Protein AF-0000000080782484 (afdb_homodimer)

pLDDT: mean 96.29, std 3.97, range [66.19, 98.94]

Sequence (324 aa):
MGVITTIIAVGPLASSSAAFMCSAVQQKAVGSFLNNSIPPVARQALYYHWFLGFRNAVYLSAPCHITTLVLCFINLFSGMSNAPSMLWLGGILFTFGHMYPLRLGLEHLGLTEKAWKAKSTDEGYAFVKSFVDANVRRLTFVDFPGWLCIVAAVVLGAARSNMGVITTIIAVGPLASSSAAFMCSAVQQKAVGSFLNNSIPPVARQALYYHWFLGFRNAVYLSAPCHITTLVLCFINLFSGMSNAPSMLWLGGILFTFGHMYPLRLGLEHLGLTEKAWKAKSTDEGYAFVKSFVDANVRRLTFVDFPGWLCIVAAVVLGAARSN

Radius of gyration: 20.91 Å; Cα contacts (8 Å, |Δi|>4): 437; chains: 2; bounding box: 41×57×43 Å

Structure (mmCIF, N/CA/C/O backbone):
data_AF-0000000080782484-model_v1
#
loop_
_entity.id
_entity.type
_entity.pdbx_description
1 polymer 'Integral membrane protein'
#
loop_
_atom_site.group_PDB
_atom_site.id
_atom_site.type_symbol
_atom_site.label_atom_id
_atom_site.label_alt_id
_atom_site.label_comp_id
_atom_site.label_asym_id
_atom_site.label_entity_id
_atom_site.label_seq_id
_atom_site.pdbx_PDB_ins_code
_atom_site.Cartn_x
_atom_site.Cartn_y
_atom_site.Cartn_z
_atom_site.occupancy
_atom_site.B_iso_or_equiv
_atom_site.auth_seq_id
_atom_site.auth_comp_id
_atom_site.auth_asym_id
_atom_site.auth_atom_id
_atom_site.pdbx_PDB_model_num
ATOM 1 N N . MET A 1 1 ? 2.258 -30.469 -7.645 1 75.69 1 MET A N 1
ATOM 2 C CA . MET A 1 1 ? 2.852 -29.859 -6.457 1 75.69 1 MET A CA 1
ATOM 3 C C . MET A 1 1 ? 1.816 -29.719 -5.348 1 75.69 1 MET A C 1
ATOM 5 O O . MET A 1 1 ? 0.652 -29.406 -5.613 1 75.69 1 MET A O 1
ATOM 9 N N . GLY A 1 2 ? 2.223 -30.016 -4.164 1 88.94 2 GLY A N 1
ATOM 10 C CA . GLY A 1 2 ? 1.314 -29.859 -3.037 1 88.94 2 GLY A CA 1
ATOM 11 C C . GLY A 1 2 ? 0.991 -28.422 -2.727 1 88.94 2 GLY A C 1
ATOM 12 O O . GLY A 1 2 ? 1.631 -27.5 -3.254 1 88.94 2 GLY A O 1
ATOM 13 N N . VAL A 1 3 ? 0.023 -28.172 -1.971 1 94.25 3 VAL A N 1
ATOM 14 C CA . VAL A 1 3 ? -0.477 -26.859 -1.599 1 94.25 3 VAL A CA 1
ATOM 15 C C . VAL A 1 3 ? 0.629 -26.062 -0.909 1 94.25 3 VAL A C 1
ATOM 17 O O . VAL A 1 3 ? 0.866 -24.906 -1.244 1 94.25 3 VAL A O 1
ATOM 20 N N . ILE A 1 4 ? 1.323 -26.672 -0.048 1 94.88 4 ILE A N 1
ATOM 21 C CA . ILE A 1 4 ? 2.352 -25.984 0.724 1 94.88 4 ILE A CA 1
ATOM 22 C C . ILE A 1 4 ? 3.49 -25.562 -0.199 1 94.88 4 ILE A C 1
ATOM 24 O O . ILE A 1 4 ? 3.971 -24.422 -0.116 1 94.88 4 ILE A O 1
ATOM 28 N N . THR A 1 5 ? 3.902 -26.375 -1.105 1 94.75 5 THR A N 1
ATOM 29 C CA . THR A 1 5 ? 4.969 -26.047 -2.045 1 94.75 5 THR A CA 1
ATOM 30 C C . THR A 1 5 ? 4.535 -24.922 -2.986 1 94.75 5 THR A C 1
ATOM 32 O O . THR A 1 5 ? 5.344 -24.078 -3.357 1 94.75 5 THR A O 1
ATOM 35 N N . THR A 1 6 ? 3.256 -25 -3.303 1 95.56 6 THR A N 1
ATOM 36 C CA . THR A 1 6 ? 2.732 -23.938 -4.16 1 95.56 6 THR A CA 1
ATOM 37 C C . THR A 1 6 ? 2.744 -22.594 -3.432 1 95.56 6 THR A C 1
ATOM 39 O O . THR A 1 6 ? 3.127 -21.578 -4.008 1 95.56 6 THR A O 1
ATOM 42 N N . ILE A 1 7 ? 2.373 -22.609 -2.205 1 97.56 7 ILE A N 1
ATOM 43 C CA . ILE A 1 7 ? 2.383 -21.391 -1.402 1 97.56 7 ILE A CA 1
ATOM 44 C C . ILE A 1 7 ? 3.803 -20.828 -1.328 1 97.56 7 ILE A C 1
ATOM 46 O O . ILE A 1 7 ? 4.016 -19.625 -1.488 1 97.56 7 ILE A O 1
ATOM 50 N N . ILE A 1 8 ? 4.738 -21.672 -1.114 1 97.56 8 ILE A N 1
ATOM 51 C CA . ILE A 1 8 ? 6.137 -21.266 -1.034 1 97.56 8 ILE A CA 1
ATOM 52 C C . ILE A 1 8 ? 6.582 -20.688 -2.373 1 97.56 8 ILE A C 1
ATOM 54 O O . ILE A 1 8 ? 7.293 -19.672 -2.412 1 97.56 8 ILE A O 1
ATOM 58 N N . ALA A 1 9 ? 6.129 -21.281 -3.451 1 96.88 9 ALA A N 1
ATOM 59 C CA . ALA A 1 9 ? 6.574 -20.906 -4.789 1 96.88 9 ALA A CA 1
ATOM 60 C C . ALA A 1 9 ? 5.98 -19.562 -5.203 1 96.88 9 ALA A C 1
ATOM 62 O O . ALA A 1 9 ? 6.664 -18.734 -5.82 1 96.88 9 ALA A O 1
ATOM 63 N N . VAL A 1 10 ? 4.727 -19.281 -4.848 1 97.44 10 VAL A N 1
ATOM 64 C CA . VAL A 1 10 ? 4.082 -18.094 -5.398 1 97.44 10 VAL A CA 1
ATOM 65 C C . VAL A 1 10 ? 3.971 -17.016 -4.32 1 97.44 10 VAL A C 1
ATOM 67 O O . VAL A 1 10 ? 3.689 -15.859 -4.617 1 97.44 10 VAL A O 1
ATOM 70 N N . GLY A 1 11 ? 4.23 -17.344 -3.066 1 98.5 11 GLY A N 1
ATOM 71 C CA . GLY A 1 11 ? 4.078 -16.438 -1.931 1 98.5 11 GLY A CA 1
ATOM 72 C C . GLY A 1 11 ? 4.867 -15.156 -2.078 1 98.5 11 GLY A C 1
ATOM 73 O O . GLY A 1 11 ? 4.371 -14.07 -1.757 1 98.5 11 GLY A O 1
ATOM 74 N N . PRO A 1 12 ? 6.094 -15.25 -2.564 1 98.81 12 PRO A N 1
ATOM 75 C CA . PRO A 1 12 ? 6.891 -14.031 -2.709 1 98.81 12 PRO A CA 1
ATOM 76 C C . PRO A 1 12 ? 6.23 -13 -3.619 1 98.81 12 PRO A C 1
ATOM 78 O O . PRO A 1 12 ? 6.422 -11.797 -3.434 1 98.81 12 PRO A O 1
ATOM 81 N N . LEU A 1 13 ? 5.465 -13.508 -4.539 1 98.81 13 LEU A N 1
ATOM 82 C CA . LEU A 1 13 ? 4.773 -12.578 -5.43 1 98.81 13 LEU A CA 1
ATOM 83 C C . LEU A 1 13 ? 3.777 -11.727 -4.652 1 98.81 13 LEU A C 1
ATOM 85 O O . LEU A 1 13 ? 3.697 -10.508 -4.859 1 98.81 13 LEU A O 1
ATOM 89 N N . ALA A 1 14 ? 3.051 -12.305 -3.727 1 98.88 14 ALA A N 1
ATOM 90 C CA . ALA A 1 14 ? 2.082 -11.578 -2.906 1 98.88 14 ALA A CA 1
ATOM 91 C C . ALA A 1 14 ? 2.781 -10.609 -1.96 1 98.88 14 ALA A C 1
ATOM 93 O O . ALA A 1 14 ? 2.467 -9.414 -1.941 1 98.88 14 ALA A O 1
ATOM 94 N N . SER A 1 15 ? 3.732 -11.109 -1.242 1 98.88 15 SER A N 1
ATOM 95 C CA . SER A 1 15 ? 4.359 -10.305 -0.198 1 98.88 15 SER A CA 1
ATOM 96 C C . SER A 1 15 ? 5.195 -9.18 -0.794 1 98.88 15 SER A C 1
ATOM 98 O O . SER A 1 15 ? 5.203 -8.062 -0.271 1 98.88 15 SER A O 1
ATOM 100 N N . SER A 1 16 ? 5.852 -9.422 -1.896 1 98.94 16 SER A N 1
ATOM 101 C CA . SER A 1 16 ? 6.664 -8.375 -2.504 1 98.94 16 SER A CA 1
ATOM 102 C C . SER A 1 16 ? 5.793 -7.316 -3.174 1 98.94 16 SER A C 1
ATOM 104 O O . SER A 1 16 ? 6.141 -6.133 -3.189 1 98.94 16 SER A O 1
ATOM 106 N N . SER A 1 17 ? 4.645 -7.715 -3.754 1 98.94 17 SER A N 1
ATOM 107 C CA . SER A 1 17 ? 3.715 -6.738 -4.316 1 98.94 17 SER A CA 1
ATOM 108 C C . SER A 1 17 ? 3.135 -5.84 -3.229 1 98.94 17 SER A C 1
ATOM 110 O O . SER A 1 17 ? 3 -4.629 -3.424 1 98.94 17 SER A O 1
ATOM 112 N N . ALA A 1 18 ? 2.814 -6.508 -2.135 1 98.88 18 ALA A N 1
ATOM 113 C CA . ALA A 1 18 ? 2.32 -5.738 -0.995 1 98.88 18 ALA A CA 1
ATOM 114 C C . ALA A 1 18 ? 3.381 -4.762 -0.493 1 98.88 18 ALA A C 1
ATOM 116 O O . ALA A 1 18 ? 3.088 -3.588 -0.252 1 98.88 18 ALA A O 1
ATOM 117 N N . ALA A 1 19 ? 4.574 -5.23 -0.366 1 98.75 19 ALA A N 1
ATOM 118 C CA . ALA A 1 19 ? 5.66 -4.387 0.128 1 98.75 19 ALA A CA 1
ATOM 119 C C . ALA A 1 19 ? 5.906 -3.207 -0.81 1 98.75 19 ALA A C 1
ATOM 121 O O . ALA A 1 19 ? 6.086 -2.074 -0.357 1 98.75 19 ALA A O 1
ATOM 122 N N . PHE A 1 20 ? 5.945 -3.494 -2.064 1 98.69 20 PHE A N 1
ATOM 123 C CA . PHE A 1 20 ? 6.16 -2.457 -3.066 1 98.69 20 PHE A CA 1
ATOM 124 C C . PHE A 1 20 ? 5.07 -1.395 -2.988 1 98.69 20 PHE A C 1
ATOM 126 O O . PHE A 1 20 ? 5.363 -0.197 -2.98 1 98.69 20 PHE A O 1
ATOM 133 N N . MET A 1 21 ? 3.852 -1.846 -2.893 1 98.75 21 MET A N 1
ATOM 134 C CA . MET A 1 21 ? 2.73 -0.914 -2.822 1 98.75 21 MET A CA 1
ATOM 135 C C . MET A 1 21 ? 2.766 -0.115 -1.524 1 98.75 21 MET A C 1
ATOM 137 O O . MET A 1 21 ? 2.438 1.072 -1.511 1 98.75 21 MET A O 1
ATOM 141 N N . CYS A 1 22 ? 3.137 -0.778 -0.458 1 98.62 22 CYS A N 1
ATOM 142 C CA . CYS A 1 22 ? 3.275 -0.065 0.807 1 98.62 22 CYS A CA 1
ATOM 143 C C . CYS A 1 22 ? 4.23 1.115 0.667 1 98.62 22 CYS A C 1
ATOM 145 O O . CYS A 1 22 ? 3.898 2.236 1.057 1 98.62 22 CYS A O 1
ATOM 147 N N . SER A 1 23 ? 5.332 0.866 0.054 1 98.19 23 SER A N 1
ATOM 148 C CA . SER A 1 23 ? 6.332 1.91 -0.151 1 98.19 23 SER A CA 1
ATOM 149 C C . SER A 1 23 ? 5.805 3.006 -1.07 1 98.19 23 SER A C 1
ATOM 151 O O . SER A 1 23 ? 6.062 4.191 -0.844 1 98.19 23 SER A O 1
ATOM 153 N N . ALA A 1 24 ? 5.102 2.604 -2.072 1 98.56 24 ALA A N 1
ATOM 154 C CA . ALA A 1 24 ? 4.566 3.568 -3.029 1 98.56 24 ALA A CA 1
ATOM 155 C C . ALA A 1 24 ? 3.551 4.496 -2.363 1 98.56 24 ALA A C 1
ATOM 157 O O . ALA A 1 24 ? 3.562 5.707 -2.596 1 98.56 24 ALA A O 1
ATOM 158 N N . VAL A 1 25 ? 2.707 3.922 -1.538 1 98.69 25 VAL A N 1
ATOM 159 C CA . VAL A 1 25 ? 1.698 4.746 -0.881 1 98.69 25 VAL A CA 1
ATOM 160 C C . VAL A 1 25 ? 2.355 5.613 0.191 1 98.69 25 VAL A C 1
ATOM 162 O O . VAL A 1 25 ? 1.938 6.75 0.422 1 98.69 25 VAL A O 1
ATOM 165 N N . GLN A 1 26 ? 3.383 5.086 0.837 1 98.31 26 GLN A N 1
ATOM 166 C CA . GLN A 1 26 ? 4.148 5.898 1.777 1 98.31 26 GLN A CA 1
ATOM 167 C C . GLN A 1 26 ? 4.746 7.121 1.089 1 98.31 26 GLN A C 1
ATOM 169 O O . GLN A 1 26 ? 4.746 8.219 1.654 1 98.31 26 GLN A O 1
ATOM 174 N N . GLN A 1 27 ? 5.262 6.906 -0.111 1 98.12 27 GLN A N 1
ATOM 175 C CA . GLN A 1 27 ? 5.797 8.008 -0.906 1 98.12 27 GLN A CA 1
ATOM 176 C C . GLN A 1 27 ? 4.75 9.102 -1.098 1 98.12 27 GLN A C 1
ATOM 178 O O . GLN A 1 27 ? 5.051 10.289 -0.933 1 98.12 27 GLN A O 1
ATOM 183 N N . LYS A 1 28 ? 3.566 8.68 -1.4 1 98.38 28 LYS A N 1
ATOM 184 C CA . LYS A 1 28 ? 2.49 9.641 -1.629 1 98.38 28 LYS A CA 1
ATOM 185 C C . LYS A 1 28 ? 2.07 10.312 -0.326 1 98.38 28 LYS A C 1
ATOM 187 O O . LYS A 1 28 ? 1.886 11.531 -0.283 1 98.38 28 LYS A O 1
ATOM 192 N N . ALA A 1 29 ? 1.938 9.555 0.718 1 98.5 29 ALA A N 1
ATOM 193 C CA . ALA A 1 29 ? 1.447 10.062 1.996 1 98.5 29 ALA A CA 1
ATOM 194 C C . ALA A 1 29 ? 2.41 11.086 2.584 1 98.5 29 ALA A C 1
ATOM 196 O O . ALA A 1 29 ? 2.01 12.203 2.92 1 98.5 29 ALA A O 1
ATOM 197 N N . VAL A 1 30 ? 3.672 10.766 2.686 1 98.5 30 VAL A N 1
ATOM 198 C CA . VAL A 1 30 ? 4.656 11.672 3.27 1 98.5 30 VAL A CA 1
ATOM 199 C C . VAL A 1 30 ? 4.973 12.797 2.285 1 98.5 30 VAL A C 1
ATOM 201 O O . VAL A 1 30 ? 5.102 13.961 2.682 1 98.5 30 VAL A O 1
ATOM 204 N N . GLY A 1 31 ? 5.004 12.453 1.02 1 98.25 31 GLY A N 1
ATOM 205 C CA . GLY A 1 31 ? 5.281 13.453 0.006 1 98.25 31 GLY A CA 1
ATOM 206 C C . GLY A 1 31 ? 4.234 14.555 -0.052 1 98.25 31 GLY A C 1
ATOM 207 O O . GLY A 1 31 ? 4.539 15.695 -0.404 1 98.25 31 GLY A O 1
ATOM 208 N N . SER A 1 32 ? 3.031 14.242 0.3 1 98.25 32 SER A N 1
ATOM 209 C CA . SER A 1 32 ? 1.938 15.211 0.241 1 98.25 32 SER A CA 1
ATOM 210 C C . SER A 1 32 ? 2.139 16.328 1.25 1 98.25 32 SER A C 1
ATOM 212 O O . SER A 1 32 ? 1.574 17.422 1.097 1 98.25 32 SER A O 1
ATOM 214 N N . PHE A 1 33 ? 2.973 16.141 2.26 1 98.19 33 PHE A N 1
ATOM 215 C CA . PHE A 1 33 ? 3.266 17.188 3.234 1 98.19 33 PHE A CA 1
ATOM 216 C C . PHE A 1 33 ? 4.188 18.25 2.633 1 98.19 33 PHE A C 1
ATOM 218 O O . PHE A 1 33 ? 4.367 19.312 3.211 1 98.19 33 PHE A O 1
ATOM 225 N N . LEU A 1 34 ? 4.73 17.938 1.522 1 97.25 34 LEU A N 1
ATOM 226 C CA . LEU A 1 34 ? 5.664 18.859 0.899 1 97.25 34 LEU A CA 1
ATOM 227 C C . LEU A 1 34 ? 4.938 19.781 -0.076 1 97.25 34 LEU A C 1
ATOM 229 O O . LEU A 1 34 ? 5.562 20.641 -0.708 1 97.25 34 LEU A O 1
ATOM 233 N N . ASN A 1 35 ? 3.654 19.562 -0.183 1 94 35 ASN A N 1
ATOM 234 C CA . ASN A 1 35 ? 2.85 20.453 -1.002 1 94 35 ASN A CA 1
ATOM 235 C C . ASN A 1 35 ? 3.049 21.906 -0.595 1 94 35 ASN A C 1
ATOM 237 O O . ASN A 1 35 ? 2.898 22.266 0.578 1 94 35 ASN A O 1
ATOM 241 N N . ASN A 1 36 ? 3.252 22.812 -1.557 1 92.12 36 ASN A N 1
ATOM 242 C CA . ASN A 1 36 ? 3.584 24.203 -1.3 1 92.12 36 ASN A CA 1
ATOM 243 C C . ASN A 1 36 ? 2.371 24.984 -0.808 1 92.12 36 ASN A C 1
ATOM 245 O O . ASN A 1 36 ? 2.514 26.078 -0.25 1 92.12 36 ASN A O 1
ATOM 249 N N . SER A 1 37 ? 1.237 24.453 -1.011 1 92 37 SER A N 1
ATOM 250 C CA . SER A 1 37 ? 0.024 25.125 -0.56 1 92 37 SER A CA 1
ATOM 251 C C . SER A 1 37 ? -0.169 24.969 0.945 1 92 37 SER A C 1
ATOM 253 O O . SER A 1 37 ? -1.026 25.625 1.538 1 92 37 SER A O 1
ATOM 255 N N . ILE A 1 38 ? 0.619 24.156 1.627 1 93.44 38 ILE A N 1
ATOM 256 C CA . ILE A 1 38 ? 0.542 23.984 3.072 1 93.44 38 ILE A CA 1
ATOM 257 C C . ILE A 1 38 ? 1.344 25.078 3.773 1 93.44 38 ILE A C 1
ATOM 259 O O . ILE A 1 38 ? 2.553 25.203 3.561 1 93.44 38 ILE A O 1
ATOM 263 N N . PRO A 1 39 ? 0.722 25.797 4.629 1 91.44 39 PRO A N 1
ATOM 264 C CA . PRO A 1 39 ? 1.494 26.781 5.402 1 91.44 39 PRO A CA 1
ATOM 265 C C . PRO A 1 39 ? 2.578 26.125 6.258 1 91.44 39 PRO A C 1
ATOM 267 O O . PRO A 1 39 ? 2.32 25.125 6.934 1 91.44 39 PRO A O 1
ATOM 270 N N . PRO A 1 40 ? 3.693 26.719 6.25 1 93.38 40 PRO A N 1
ATOM 271 C CA . PRO A 1 40 ? 4.801 26.125 7 1 93.38 40 PRO A CA 1
ATOM 272 C C . PRO A 1 40 ? 4.477 25.938 8.477 1 93.38 40 PRO A C 1
ATOM 274 O O . PRO A 1 40 ? 4.828 24.906 9.062 1 93.38 40 PRO A O 1
ATOM 277 N N . VAL A 1 41 ? 3.783 26.812 9.062 1 91.69 41 VAL A N 1
ATOM 278 C CA . VAL A 1 41 ? 3.457 26.75 10.484 1 91.69 41 VAL A CA 1
ATOM 279 C C . VAL A 1 41 ? 2.498 25.594 10.742 1 91.69 41 VAL A C 1
ATOM 281 O O . VAL A 1 41 ? 2.617 24.891 11.75 1 91.69 41 VAL A O 1
ATOM 284 N N . ALA A 1 42 ? 1.586 25.406 9.836 1 92.75 42 ALA A N 1
ATOM 285 C CA . ALA A 1 42 ? 0.646 24.297 9.969 1 92.75 42 ALA A CA 1
ATOM 286 C C . ALA A 1 42 ? 1.358 22.953 9.828 1 92.75 42 ALA A C 1
ATOM 288 O O . ALA A 1 42 ? 1.084 22.016 10.578 1 92.75 42 ALA A O 1
ATOM 289 N N . ARG A 1 43 ? 2.27 22.875 8.883 1 95.06 43 ARG A N 1
ATOM 290 C CA . ARG A 1 43 ? 3.057 21.656 8.703 1 95.06 43 ARG A CA 1
ATOM 291 C C . ARG A 1 43 ? 3.85 21.328 9.969 1 95.06 43 ARG A C 1
ATOM 293 O O . ARG A 1 43 ? 3.857 20.172 10.414 1 95.06 43 ARG A O 1
ATOM 300 N N . GLN A 1 44 ? 4.43 22.344 10.508 1 94.12 44 GLN A N 1
ATOM 301 C CA . GLN A 1 44 ? 5.238 22.172 11.711 1 94.12 44 GLN A CA 1
ATOM 302 C C . GLN A 1 44 ? 4.379 21.719 12.891 1 94.12 44 GLN A C 1
ATOM 304 O O . GLN A 1 44 ? 4.816 20.906 13.711 1 94.12 44 GLN A O 1
ATOM 309 N N . ALA A 1 45 ? 3.23 22.188 12.969 1 92.56 45 ALA A N 1
ATOM 310 C CA . ALA A 1 45 ? 2.361 21.906 14.109 1 92.56 45 ALA A CA 1
ATOM 311 C C . ALA A 1 45 ? 1.761 20.5 14.016 1 92.56 45 ALA A C 1
ATOM 313 O O . ALA A 1 45 ? 1.451 19.891 15.039 1 92.56 45 ALA A O 1
ATOM 314 N N . LEU A 1 46 ? 1.68 20 12.828 1 95.5 46 LEU A N 1
ATOM 315 C CA . LEU A 1 46 ? 0.822 18.844 12.656 1 95.5 46 LEU A CA 1
ATOM 316 C C . LEU A 1 46 ? 1.65 17.594 12.344 1 95.5 46 LEU A C 1
ATOM 318 O O . LEU A 1 46 ? 1.259 16.484 12.703 1 95.5 46 LEU A O 1
ATOM 322 N N . TYR A 1 47 ? 2.748 17.719 11.648 1 97 47 TYR A N 1
ATOM 323 C CA . TYR A 1 47 ? 3.441 16.578 11.047 1 97 47 TYR A CA 1
ATOM 324 C C . TYR A 1 47 ? 3.82 15.547 12.102 1 97 47 TYR A C 1
ATOM 326 O O . TYR A 1 47 ? 3.553 14.359 11.938 1 97 47 TYR A O 1
ATOM 334 N N . TYR A 1 48 ? 4.445 16 13.188 1 96.88 48 TYR A N 1
ATOM 335 C CA . TYR A 1 48 ? 4.926 15.062 14.195 1 96.88 48 TYR A CA 1
ATOM 336 C C . TYR A 1 48 ? 3.779 14.219 14.742 1 96.88 48 TYR A C 1
ATOM 338 O O . TYR A 1 48 ? 3.9 12.992 14.844 1 96.88 48 TYR A O 1
ATOM 346 N N . HIS A 1 49 ? 2.701 14.789 15.016 1 96.75 49 HIS A N 1
ATOM 347 C CA . HIS A 1 49 ? 1.568 14.086 15.609 1 96.75 49 HIS A CA 1
ATOM 348 C C . HIS A 1 49 ? 0.94 13.117 14.609 1 96.75 49 HIS A C 1
ATOM 350 O O . HIS A 1 49 ? 0.494 12.039 14.992 1 96.75 49 HIS A O 1
ATOM 356 N N . TRP A 1 50 ? 0.87 13.547 13.391 1 97.88 50 TRP A N 1
ATOM 357 C CA . TRP A 1 50 ? 0.422 12.656 12.32 1 97.88 50 TRP A CA 1
ATOM 358 C C . TRP A 1 50 ? 1.366 11.469 12.172 1 97.88 50 TRP A C 1
ATOM 360 O O . TRP A 1 50 ? 0.922 10.32 12.094 1 97.88 50 TRP A O 1
ATOM 370 N N . PHE A 1 51 ? 2.666 11.758 12.195 1 97.62 51 PHE A N 1
ATOM 371 C CA . PHE A 1 51 ? 3.688 10.742 11.945 1 97.62 51 PHE A CA 1
ATOM 372 C C . PHE A 1 51 ? 3.701 9.703 13.062 1 97.62 51 PHE A C 1
ATOM 374 O O . PHE A 1 51 ? 4.004 8.531 12.82 1 97.62 51 PHE A O 1
ATOM 381 N N . LEU A 1 52 ? 3.326 10.055 14.234 1 95.25 52 LEU A N 1
ATOM 382 C CA . LEU A 1 52 ? 3.234 9.102 15.344 1 95.25 52 LEU A CA 1
ATOM 383 C C . LEU A 1 52 ? 2.293 7.953 14.992 1 95.25 52 LEU A C 1
ATOM 385 O O . LEU A 1 52 ? 2.551 6.805 15.359 1 95.25 52 LEU A O 1
ATOM 389 N N . GLY A 1 53 ? 1.296 8.297 14.328 1 95.06 53 GLY A N 1
ATOM 390 C CA . GLY A 1 53 ? 0.367 7.266 13.891 1 95.06 53 GLY A CA 1
ATOM 391 C C . GLY A 1 53 ? 0.836 6.531 12.641 1 95.06 53 GLY A C 1
ATOM 392 O O . GLY A 1 53 ? 0.82 5.301 12.602 1 95.06 53 GLY A O 1
ATOM 393 N N . PHE A 1 54 ? 1.297 7.324 11.734 1 97.81 54 PHE A N 1
ATOM 394 C CA . PHE A 1 54 ? 1.618 6.781 10.414 1 97.81 54 PHE A CA 1
ATOM 395 C C . PHE A 1 54 ? 2.836 5.871 10.492 1 97.81 54 PHE A C 1
ATOM 397 O O . PHE A 1 54 ? 2.939 4.902 9.734 1 97.81 54 PHE A O 1
ATOM 404 N N . ARG A 1 55 ? 3.771 6.156 11.383 1 95.81 55 ARG A N 1
ATOM 405 C CA . ARG A 1 55 ? 5 5.375 11.422 1 95.81 55 ARG A CA 1
ATOM 406 C C . ARG A 1 55 ? 4.715 3.92 11.773 1 95.81 55 ARG A C 1
ATOM 408 O O . ARG A 1 55 ? 5.547 3.041 11.547 1 95.81 55 ARG A O 1
ATOM 415 N N . ASN A 1 56 ? 3.564 3.645 12.289 1 95.19 56 ASN A N 1
ATOM 416 C CA . ASN A 1 56 ? 3.143 2.271 12.547 1 95.19 56 ASN A CA 1
ATOM 417 C C . ASN A 1 56 ? 2.898 1.504 11.25 1 95.19 56 ASN A C 1
ATOM 419 O O . ASN A 1 56 ? 2.721 0.285 11.273 1 95.19 56 ASN A O 1
ATOM 423 N N . ALA A 1 57 ? 2.881 2.166 10.117 1 95.94 57 ALA A N 1
ATOM 424 C CA . ALA A 1 57 ? 2.854 1.497 8.82 1 95.94 57 ALA A CA 1
ATOM 425 C C . ALA A 1 57 ? 4.004 0.503 8.688 1 95.94 57 ALA A C 1
ATOM 427 O O . ALA A 1 57 ? 3.951 -0.412 7.863 1 95.94 57 ALA A O 1
ATOM 428 N N . VAL A 1 58 ? 5.02 0.63 9.562 1 96.19 58 VAL A N 1
ATOM 429 C CA . VAL A 1 58 ? 6.141 -0.301 9.578 1 96.19 58 VAL A CA 1
ATOM 430 C C . VAL A 1 58 ? 5.648 -1.702 9.93 1 96.19 58 VAL A C 1
ATOM 432 O O . VAL A 1 58 ? 6.211 -2.699 9.477 1 96.19 58 VAL A O 1
ATOM 435 N N . TYR A 1 59 ? 4.578 -1.806 10.609 1 97.38 59 TYR A N 1
ATOM 436 C CA . TYR A 1 59 ? 4.031 -3.104 10.992 1 97.38 59 TYR A CA 1
ATOM 437 C C . TYR A 1 59 ? 3.303 -3.752 9.82 1 97.38 59 TYR A C 1
ATOM 439 O O . TYR A 1 59 ? 2.965 -4.938 9.867 1 97.38 59 TYR A O 1
ATOM 447 N N . LEU A 1 60 ? 3.033 -3.031 8.773 1 98 60 LEU A N 1
ATOM 448 C CA . LEU A 1 60 ? 2.533 -3.582 7.52 1 98 60 LEU A CA 1
ATOM 449 C C . LEU A 1 60 ? 3.684 -3.965 6.594 1 98 60 LEU A C 1
ATOM 451 O O . LEU A 1 60 ? 3.684 -5.051 6.016 1 98 60 LEU A O 1
ATOM 455 N N . SER A 1 61 ? 4.625 -3.104 6.516 1 97.31 61 SER A N 1
ATOM 456 C CA . SER A 1 61 ? 5.719 -3.264 5.559 1 97.31 61 SER A CA 1
ATOM 457 C C . SER A 1 61 ? 6.695 -4.348 6.012 1 97.31 61 SER A C 1
ATOM 459 O O . SER A 1 61 ? 7.094 -5.199 5.215 1 97.31 61 SER A O 1
ATOM 461 N N . ALA A 1 62 ? 7.113 -4.344 7.277 1 97.12 62 ALA A N 1
ATOM 462 C CA . ALA A 1 62 ? 8.172 -5.223 7.77 1 97.12 62 ALA A CA 1
ATOM 463 C C . ALA A 1 62 ? 7.785 -6.691 7.609 1 97.12 62 ALA A C 1
ATOM 465 O O . ALA A 1 62 ? 8.555 -7.484 7.062 1 97.12 62 ALA A O 1
ATOM 466 N N . PRO A 1 63 ? 6.598 -7.082 7.977 1 98.44 63 PRO A N 1
ATOM 467 C CA . PRO A 1 63 ? 6.238 -8.484 7.773 1 98.44 63 PRO A CA 1
ATOM 468 C C . PRO A 1 63 ? 6.246 -8.891 6.301 1 98.44 63 PRO A C 1
ATOM 470 O O . PRO A 1 63 ? 6.574 -10.031 5.973 1 98.44 63 PRO A O 1
ATOM 473 N N . CYS A 1 64 ? 5.867 -8.023 5.383 1 98.69 64 CYS A N 1
ATOM 474 C CA . CYS A 1 64 ? 5.906 -8.328 3.957 1 98.69 64 CYS A CA 1
ATOM 475 C C . CYS A 1 64 ? 7.332 -8.594 3.494 1 98.69 64 CYS A C 1
ATOM 477 O O . CYS A 1 64 ? 7.586 -9.562 2.773 1 98.69 64 CYS A O 1
ATOM 479 N N . HIS A 1 65 ? 8.266 -7.754 3.943 1 98.56 65 HIS A N 1
ATOM 480 C CA . HIS A 1 65 ? 9.656 -7.93 3.551 1 98.56 65 HIS A CA 1
ATOM 481 C C . HIS A 1 65 ? 10.242 -9.203 4.148 1 98.56 65 HIS A C 1
ATOM 483 O O . HIS A 1 65 ? 10.953 -9.945 3.469 1 98.56 65 HIS A O 1
ATOM 489 N N . ILE A 1 66 ? 9.945 -9.414 5.414 1 98.56 66 ILE A N 1
ATOM 490 C CA . ILE A 1 66 ? 10.453 -10.609 6.078 1 98.56 66 ILE A CA 1
ATOM 491 C C . ILE A 1 66 ? 9.906 -11.859 5.391 1 98.56 66 ILE A C 1
ATOM 493 O O . ILE A 1 66 ? 10.664 -12.789 5.098 1 98.56 66 ILE A O 1
ATOM 497 N N . THR A 1 67 ? 8.633 -11.867 5.082 1 98.81 67 THR A N 1
ATOM 498 C CA . THR A 1 67 ? 8.016 -12.992 4.387 1 98.81 67 THR A CA 1
ATOM 499 C C . THR A 1 67 ? 8.648 -13.195 3.014 1 98.81 67 THR A C 1
ATOM 501 O O . THR A 1 67 ? 8.969 -14.32 2.631 1 98.81 67 THR A O 1
ATOM 504 N N . THR A 1 68 ? 8.828 -12.109 2.301 1 98.81 68 THR A N 1
ATOM 505 C CA . THR A 1 68 ? 9.453 -12.18 0.985 1 98.81 68 THR A CA 1
ATOM 506 C C . THR A 1 68 ? 10.852 -12.789 1.081 1 98.81 68 THR A C 1
ATOM 508 O O . THR A 1 68 ? 11.188 -13.703 0.325 1 98.81 68 THR A O 1
ATOM 511 N N . LEU A 1 69 ? 11.602 -12.32 2.004 1 98.69 69 LEU A N 1
ATOM 512 C CA . LEU A 1 69 ? 12.977 -12.781 2.172 1 98.69 69 LEU A CA 1
ATOM 513 C C . LEU A 1 69 ? 13.008 -14.273 2.486 1 98.69 69 LEU A C 1
ATOM 515 O O . LEU A 1 69 ? 13.719 -15.039 1.831 1 98.69 69 LEU A O 1
ATOM 519 N N . VAL A 1 70 ? 12.234 -14.695 3.416 1 98.69 70 VAL A N 1
ATOM 520 C CA . VAL A 1 70 ? 12.211 -16.094 3.859 1 98.69 70 VAL A CA 1
ATOM 521 C C . VAL A 1 70 ? 11.789 -16.984 2.703 1 98.69 70 VAL A C 1
ATOM 523 O O . VAL A 1 70 ? 12.445 -18 2.42 1 98.69 70 VAL A O 1
ATOM 526 N N . LEU A 1 71 ? 10.781 -16.641 2 1 98.69 71 LEU A N 1
ATOM 527 C CA . LEU A 1 71 ? 10.273 -17.484 0.928 1 98.69 71 LEU A CA 1
ATOM 528 C C . LEU A 1 71 ? 11.234 -17.5 -0.257 1 98.69 71 LEU A C 1
ATOM 530 O O . LEU A 1 71 ? 11.383 -18.516 -0.928 1 98.69 71 LEU A O 1
ATOM 534 N N . CYS A 1 72 ? 11.844 -16.375 -0.563 1 98.69 72 CYS A N 1
ATOM 535 C CA . CYS A 1 72 ? 12.852 -16.375 -1.618 1 98.69 72 CYS A CA 1
ATOM 536 C C . CYS A 1 72 ? 14.016 -17.281 -1.262 1 98.69 72 CYS A C 1
ATOM 538 O O . CYS A 1 72 ? 14.539 -18 -2.119 1 98.69 72 CYS A O 1
ATOM 540 N N . PHE A 1 73 ? 14.414 -17.266 -0.014 1 98.62 73 PHE A N 1
ATOM 541 C CA . PHE A 1 73 ? 15.492 -18.141 0.432 1 98.62 73 PHE A CA 1
ATOM 542 C C . PHE A 1 73 ? 15.094 -19.609 0.27 1 98.62 73 PHE A C 1
ATOM 544 O O . PHE A 1 73 ? 15.883 -20.422 -0.223 1 98.62 73 PHE A O 1
ATOM 551 N N . ILE A 1 74 ? 13.93 -19.938 0.652 1 98.5 74 ILE A N 1
ATOM 552 C CA . ILE A 1 74 ? 13.461 -21.312 0.536 1 98.5 74 ILE A CA 1
ATOM 553 C C . ILE A 1 74 ? 13.43 -21.734 -0.934 1 98.5 74 ILE A C 1
ATOM 555 O O . ILE A 1 74 ? 13.891 -22.812 -1.292 1 98.5 74 ILE A O 1
ATOM 559 N N . ASN A 1 75 ? 12.977 -20.875 -1.801 1 97.94 75 ASN A N 1
ATOM 560 C CA . ASN A 1 75 ? 12.914 -21.188 -3.225 1 97.94 75 ASN A CA 1
ATOM 561 C C . ASN A 1 75 ? 14.305 -21.359 -3.82 1 97.94 75 ASN A C 1
ATOM 563 O O . ASN A 1 75 ? 14.516 -22.203 -4.691 1 97.94 75 ASN A O 1
ATOM 567 N N . LEU A 1 76 ? 15.172 -20.547 -3.357 1 97.75 76 LEU A N 1
ATOM 568 C CA . LEU A 1 76 ? 16.531 -20.578 -3.879 1 97.75 76 LEU A CA 1
ATOM 569 C C . LEU A 1 76 ? 17.234 -21.875 -3.486 1 97.75 76 LEU A C 1
ATOM 571 O O . LEU A 1 76 ? 17.906 -22.5 -4.309 1 97.75 76 LEU A O 1
ATOM 575 N N . PHE A 1 77 ? 16.984 -22.375 -2.336 1 96.94 77 PHE A N 1
ATOM 576 C CA . PHE A 1 77 ? 17.891 -23.406 -1.819 1 96.94 77 PHE A CA 1
ATOM 577 C C . PHE A 1 77 ? 17.172 -24.75 -1.729 1 96.94 77 PHE A C 1
ATOM 579 O O . PHE A 1 77 ? 17.812 -25.797 -1.572 1 96.94 77 PHE A O 1
ATOM 586 N N . SER A 1 78 ? 15.93 -24.812 -1.839 1 93.06 78 SER A N 1
ATOM 587 C CA . SER A 1 78 ? 15.188 -26.047 -1.627 1 93.06 78 SER A CA 1
ATOM 588 C C . SER A 1 78 ? 15.219 -26.938 -2.873 1 93.06 78 SER A C 1
ATOM 590 O O . SER A 1 78 ? 14.898 -28.125 -2.807 1 93.06 78 SER A O 1
ATOM 592 N N . GLY A 1 79 ? 15.516 -26.391 -4.059 1 88.88 79 GLY A N 1
ATOM 593 C CA . GLY A 1 79 ? 15.461 -27.141 -5.301 1 88.88 79 GLY A CA 1
ATOM 594 C C . GLY A 1 79 ? 14.055 -27.328 -5.824 1 88.88 79 GLY A C 1
ATOM 595 O O . GLY A 1 79 ? 13.844 -28.047 -6.805 1 88.88 79 GLY A O 1
ATOM 596 N N . MET A 1 80 ? 13.141 -26.656 -5.172 1 86.56 80 MET A N 1
ATOM 597 C CA . MET A 1 80 ? 11.734 -26.844 -5.523 1 86.56 80 MET A CA 1
ATOM 598 C C . MET A 1 80 ? 11.359 -25.984 -6.723 1 86.56 80 MET A C 1
ATOM 600 O O . MET A 1 80 ? 10.359 -26.25 -7.395 1 86.56 80 MET A O 1
ATOM 604 N N . SER A 1 81 ? 12.156 -25.016 -6.996 1 91.88 81 SER A N 1
ATOM 605 C CA . SER A 1 81 ? 11.805 -24.078 -8.055 1 91.88 81 SER A CA 1
ATOM 606 C C . SER A 1 81 ? 12.562 -24.375 -9.344 1 91.88 81 SER A C 1
ATOM 608 O O . SER A 1 81 ? 13.75 -24.703 -9.305 1 91.88 81 SER A O 1
ATOM 610 N N . ASN A 1 82 ? 11.859 -24.266 -10.391 1 93.56 82 ASN A N 1
ATOM 611 C CA . ASN A 1 82 ? 12.469 -24.438 -11.703 1 93.56 82 ASN A CA 1
ATOM 612 C C . ASN A 1 82 ? 12.93 -23.094 -12.281 1 93.56 82 ASN A C 1
ATOM 614 O O . ASN A 1 82 ? 13.328 -23.031 -13.445 1 93.56 82 ASN A O 1
ATOM 618 N N . ALA A 1 83 ? 12.828 -22.062 -11.523 1 96.38 83 ALA A N 1
ATOM 619 C CA . ALA A 1 83 ? 13.289 -20.75 -11.961 1 96.38 83 ALA A CA 1
ATOM 620 C C . ALA A 1 83 ? 14.812 -20.656 -11.875 1 96.38 83 ALA A C 1
ATOM 622 O O . ALA A 1 83 ? 15.438 -21.344 -11.07 1 96.38 83 ALA A O 1
ATOM 623 N N . PRO A 1 84 ? 15.445 -19.828 -12.773 1 96.88 84 PRO A N 1
ATOM 624 C CA . PRO A 1 84 ? 16.875 -19.547 -12.578 1 96.88 84 PRO A CA 1
ATOM 625 C C . PRO A 1 84 ? 17.188 -19.031 -11.172 1 96.88 84 PRO A C 1
ATOM 627 O O . PRO A 1 84 ? 16.516 -18.125 -10.688 1 96.88 84 PRO A O 1
ATOM 630 N N . SER A 1 85 ? 18.188 -19.547 -10.586 1 97.75 85 SER A N 1
ATOM 631 C CA . SER A 1 85 ? 18.562 -19.203 -9.219 1 97.75 85 SER A CA 1
ATOM 632 C C . SER A 1 85 ? 18.891 -17.719 -9.094 1 97.75 85 SER A C 1
ATOM 634 O O . SER A 1 85 ? 18.641 -17.109 -8.047 1 97.75 85 SER A O 1
ATOM 636 N N . MET A 1 86 ? 19.359 -17.141 -10.141 1 98.31 86 MET A N 1
ATOM 637 C CA . MET A 1 86 ? 19.766 -15.734 -10.109 1 98.31 86 MET A CA 1
ATOM 638 C C . MET A 1 86 ? 18.578 -14.828 -9.844 1 98.31 86 MET A C 1
ATOM 640 O O . MET A 1 86 ? 18.734 -13.742 -9.273 1 98.31 86 MET A O 1
ATOM 644 N N . LEU A 1 87 ? 17.453 -15.203 -10.195 1 98.75 87 LEU A N 1
ATOM 645 C CA . LEU A 1 87 ? 16.266 -14.391 -9.961 1 98.75 87 LEU A CA 1
ATOM 646 C C . LEU A 1 87 ? 15.883 -14.391 -8.484 1 98.75 87 LEU A C 1
ATOM 648 O O . LEU A 1 87 ? 15.555 -13.344 -7.926 1 98.75 87 LEU A O 1
ATOM 652 N N . TRP A 1 88 ? 15.953 -15.562 -7.859 1 98.62 88 TRP A N 1
ATOM 653 C CA . TRP A 1 88 ? 15.711 -15.625 -6.422 1 98.62 88 TRP A CA 1
ATOM 654 C C . TRP A 1 88 ? 16.781 -14.875 -5.652 1 98.62 88 TRP A C 1
ATOM 656 O O . TRP A 1 88 ? 16.5 -14.195 -4.668 1 98.62 88 TRP A O 1
ATOM 666 N N . LEU A 1 89 ? 18 -14.961 -6.117 1 98.69 89 LEU A N 1
ATOM 667 C CA . LEU A 1 89 ? 19.094 -14.211 -5.496 1 98.69 89 LEU A CA 1
ATOM 668 C C . LEU A 1 89 ? 18.844 -12.711 -5.625 1 98.69 89 LEU A C 1
ATOM 670 O O . LEU A 1 89 ? 19.062 -11.961 -4.668 1 98.69 89 LEU A O 1
ATOM 674 N N . GLY A 1 90 ? 18.469 -12.297 -6.801 1 98.75 90 GLY A N 1
ATOM 675 C CA . GLY A 1 90 ? 18.094 -10.898 -6.973 1 98.75 90 GLY A CA 1
ATOM 676 C C . GLY A 1 90 ? 16.984 -10.461 -6.023 1 98.75 90 GLY A C 1
ATOM 677 O O . GLY A 1 90 ? 17.094 -9.398 -5.402 1 98.75 90 GLY A O 1
ATOM 678 N N . GLY A 1 91 ? 15.922 -11.305 -5.879 1 98.75 91 GLY A N 1
ATOM 679 C CA . GLY A 1 91 ? 14.859 -11.008 -4.926 1 98.75 91 GLY A CA 1
ATOM 680 C C . GLY A 1 91 ? 15.367 -10.828 -3.506 1 98.75 91 GLY A C 1
ATOM 681 O O . GLY A 1 91 ? 14.977 -9.883 -2.818 1 98.75 91 GLY A O 1
ATOM 682 N N . ILE A 1 92 ? 16.25 -11.656 -3.102 1 98.75 92 ILE A N 1
ATOM 683 C CA . ILE A 1 92 ? 16.812 -11.609 -1.757 1 98.75 92 ILE A CA 1
ATOM 684 C C . ILE A 1 92 ? 17.641 -10.336 -1.582 1 98.75 92 ILE A C 1
ATOM 686 O O . ILE A 1 92 ? 17.422 -9.578 -0.627 1 98.75 92 ILE A O 1
ATOM 690 N N . LEU A 1 93 ? 18.531 -10.039 -2.506 1 98.69 93 LEU A N 1
ATOM 691 C CA . LEU A 1 93 ? 19.453 -8.914 -2.389 1 98.69 93 LEU A CA 1
ATOM 692 C C . LEU A 1 93 ? 18.688 -7.59 -2.383 1 98.69 93 LEU A C 1
ATOM 694 O O . LEU A 1 93 ? 18.953 -6.723 -1.551 1 98.69 93 LEU A O 1
ATOM 698 N N . PHE A 1 94 ? 17.75 -7.516 -3.26 1 98.69 94 PHE A N 1
ATOM 699 C CA . PHE A 1 94 ? 17 -6.273 -3.334 1 98.69 94 PHE A CA 1
ATOM 700 C C . PHE A 1 94 ? 16.094 -6.113 -2.115 1 98.69 94 PHE A C 1
ATOM 702 O O . PHE A 1 94 ? 15.906 -5.004 -1.611 1 98.69 94 PHE A O 1
ATOM 709 N N . THR A 1 95 ? 15.477 -7.203 -1.617 1 98.25 95 THR A N 1
ATOM 710 C CA . THR A 1 95 ? 14.648 -7.105 -0.42 1 98.25 95 THR A CA 1
ATOM 711 C C . THR A 1 95 ? 15.484 -6.684 0.783 1 98.25 95 THR A C 1
ATOM 713 O O . THR A 1 95 ? 15.062 -5.844 1.58 1 98.25 95 THR A O 1
ATOM 716 N N . PHE A 1 96 ? 16.656 -7.141 0.857 1 96.31 96 PHE A N 1
ATOM 717 C CA . PHE A 1 96 ? 17.578 -6.715 1.902 1 96.31 96 PHE A CA 1
ATOM 718 C C . PHE A 1 96 ? 17.969 -5.25 1.72 1 96.31 96 PHE A C 1
ATOM 720 O O . PHE A 1 96 ? 18.156 -4.527 2.699 1 96.31 96 PHE A O 1
ATOM 727 N N . GLY A 1 97 ? 18.109 -4.84 0.512 1 96.62 97 GLY A N 1
ATOM 728 C CA . GLY A 1 97 ? 18.484 -3.475 0.172 1 96.62 97 GLY A CA 1
ATOM 729 C C . GLY A 1 97 ? 17.453 -2.451 0.59 1 96.62 97 GLY A C 1
ATOM 730 O O . GLY A 1 97 ? 17.75 -1.263 0.704 1 96.62 97 GLY A O 1
ATOM 731 N N . HIS A 1 98 ? 16.219 -2.893 0.864 1 94.62 98 HIS A N 1
ATOM 732 C CA . HIS A 1 98 ? 15.148 -1.989 1.255 1 94.62 98 HIS A CA 1
ATOM 733 C C . HIS A 1 98 ? 15.461 -1.295 2.576 1 94.62 98 HIS A C 1
ATOM 735 O O . HIS A 1 98 ? 14.93 -0.219 2.859 1 94.62 98 HIS A O 1
ATOM 741 N N . MET A 1 99 ? 16.328 -1.779 3.334 1 92.56 99 MET A N 1
ATOM 742 C CA . MET A 1 99 ? 16.688 -1.202 4.625 1 92.56 99 MET A CA 1
ATOM 743 C C . MET A 1 99 ? 17.609 0.006 4.453 1 92.56 99 MET A C 1
ATOM 745 O O . MET A 1 99 ? 17.781 0.799 5.379 1 92.56 99 MET A O 1
ATOM 749 N N . TYR A 1 100 ? 18.172 0.087 3.273 1 90.06 100 TYR A N 1
ATOM 750 C CA . TYR A 1 100 ? 19.109 1.188 3.031 1 90.06 100 TYR A CA 1
ATOM 751 C C . TYR A 1 100 ? 18.359 2.453 2.631 1 90.06 100 TYR A C 1
ATOM 753 O O . TYR A 1 100 ? 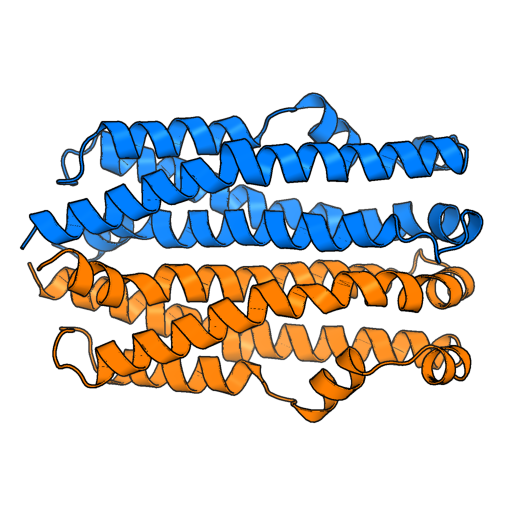17.406 2.4 1.835 1 90.06 100 TYR A O 1
ATOM 761 N N . PRO A 1 101 ? 18.672 3.701 3.129 1 90.62 101 PRO A N 1
ATOM 762 C CA . PRO A 1 101 ? 19.703 3.896 4.145 1 90.62 101 PRO A CA 1
ATOM 763 C C . PRO A 1 101 ? 19.203 3.654 5.562 1 90.62 101 PRO A C 1
ATOM 765 O O . PRO A 1 101 ? 18.344 4.402 6.051 1 90.62 101 PRO A O 1
ATOM 768 N N . LEU A 1 102 ? 19.812 2.828 6.223 1 90.5 102 LEU A N 1
ATOM 769 C CA . LEU A 1 102 ? 19.328 2.338 7.508 1 90.5 102 LEU A CA 1
ATOM 770 C C . LEU A 1 102 ? 19.297 3.461 8.539 1 90.5 102 LEU A C 1
ATOM 772 O O . LEU A 1 102 ? 18.312 3.619 9.258 1 90.5 102 LEU A O 1
ATOM 776 N N . ARG A 1 103 ? 20.25 4.293 8.555 1 91.69 103 ARG A N 1
ATOM 777 C CA . ARG A 1 103 ? 20.344 5.359 9.539 1 91.69 103 ARG A CA 1
ATOM 778 C C . ARG A 1 103 ? 19.203 6.363 9.375 1 91.69 103 ARG A C 1
ATOM 780 O O . ARG A 1 103 ? 18.594 6.789 10.359 1 91.69 103 ARG A O 1
ATOM 787 N N . LEU A 1 104 ? 18.953 6.656 8.188 1 93.75 104 LEU A N 1
ATOM 788 C CA . LEU A 1 104 ? 17.875 7.605 7.918 1 93.75 104 LEU A CA 1
ATOM 789 C C . LEU A 1 104 ? 16.516 7.027 8.336 1 93.75 104 LEU A C 1
ATOM 791 O O . LEU A 1 104 ? 15.703 7.727 8.945 1 93.75 104 LEU A O 1
ATOM 795 N N . GLY A 1 105 ? 16.312 5.793 7.938 1 93.81 105 GLY A N 1
ATOM 796 C CA . GLY A 1 105 ? 15.078 5.137 8.367 1 93.81 105 GLY A CA 1
ATOM 797 C C . GLY A 1 105 ? 14.898 5.125 9.867 1 93.81 105 GLY A C 1
ATOM 798 O O . GLY A 1 105 ? 13.82 5.441 10.375 1 93.81 105 GLY A O 1
ATOM 799 N N . LEU A 1 106 ? 15.961 4.867 10.578 1 94.44 106 LEU A N 1
ATOM 800 C CA . LEU A 1 106 ? 15.922 4.816 12.031 1 94.44 106 LEU A CA 1
ATOM 801 C C . LEU A 1 106 ? 15.703 6.207 12.617 1 94.44 106 LEU A C 1
ATOM 803 O O . LEU A 1 106 ? 15.023 6.355 13.641 1 94.44 106 LEU A O 1
ATOM 807 N N . GLU A 1 107 ? 16.297 7.172 12.008 1 95.31 107 GLU A N 1
ATOM 808 C CA . GLU A 1 107 ? 16.094 8.555 12.438 1 95.31 107 GLU A CA 1
ATOM 809 C C . GLU A 1 107 ? 14.625 8.945 12.344 1 95.31 107 GLU A C 1
ATOM 811 O O . GLU A 1 107 ? 14.078 9.57 13.25 1 95.31 107 GLU A O 1
ATOM 816 N N . HIS A 1 108 ? 14.023 8.617 11.273 1 96.06 108 HIS A N 1
ATOM 817 C CA . HIS A 1 108 ? 12.617 8.93 11.094 1 96.06 108 HIS A CA 1
ATOM 818 C C . HIS A 1 108 ? 11.75 8.148 12.078 1 96.06 108 HIS A C 1
ATOM 820 O O . HIS A 1 108 ? 10.883 8.719 12.742 1 96.06 108 HIS A O 1
ATOM 826 N N . LEU A 1 109 ? 11.977 6.906 12.211 1 95.31 109 LEU A N 1
ATOM 827 C CA . LEU A 1 109 ? 11.172 6.062 13.086 1 95.31 109 LEU A CA 1
ATOM 828 C C . LEU A 1 109 ? 11.359 6.457 14.547 1 95.31 109 LEU A C 1
ATOM 830 O O . LEU A 1 109 ? 10.453 6.293 15.359 1 95.31 109 LEU A O 1
ATOM 834 N N . GLY A 1 110 ? 12.492 6.98 14.883 1 95.88 110 GLY A N 1
ATOM 835 C CA . GLY A 1 110 ? 12.82 7.34 16.25 1 95.88 110 GLY A CA 1
ATOM 836 C C . GLY A 1 110 ? 12.562 8.797 16.562 1 95.88 110 GLY A C 1
ATOM 837 O O . GLY A 1 110 ? 12.977 9.297 17.625 1 95.88 110 GLY A O 1
ATOM 838 N N . LEU A 1 111 ? 11.906 9.477 15.711 1 96.88 111 LEU A N 1
ATOM 839 C CA . LEU A 1 111 ? 11.633 10.898 15.914 1 96.88 111 LEU A CA 1
ATOM 840 C C . LEU A 1 111 ? 10.867 11.125 17.219 1 96.88 111 LEU A C 1
ATOM 842 O O . LEU A 1 111 ? 9.812 10.516 17.438 1 96.88 111 LEU A O 1
ATOM 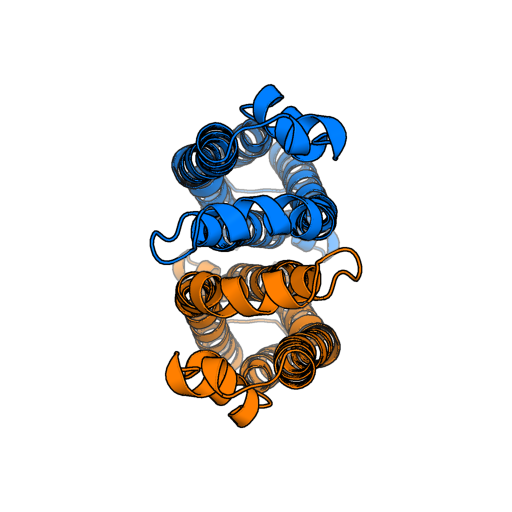846 N N . THR A 1 112 ? 11.375 12.008 18.031 1 97.19 112 THR A N 1
ATOM 847 C CA . THR A 1 112 ? 10.711 12.383 19.281 1 97.19 112 THR A CA 1
ATOM 848 C C . THR A 1 112 ? 10.07 13.766 19.156 1 97.19 112 THR A C 1
ATOM 850 O O . THR A 1 112 ? 10.438 14.547 18.266 1 97.19 112 THR A O 1
ATOM 853 N N . GLU A 1 113 ? 9.156 14.031 20.062 1 96 113 GLU A N 1
ATOM 854 C CA . GLU A 1 113 ? 8.516 15.344 20.078 1 96 113 GLU A CA 1
ATOM 855 C C . GLU A 1 113 ? 9.531 16.453 20.344 1 96 113 GLU A C 1
ATOM 857 O O . GLU A 1 113 ? 9.508 17.5 19.688 1 96 113 GLU A O 1
ATOM 862 N N . LYS A 1 114 ? 10.414 16.266 21.281 1 97.62 114 LYS A N 1
ATOM 863 C CA . LYS A 1 114 ? 11.445 17.234 21.625 1 97.62 114 LYS A CA 1
ATOM 864 C C . LYS A 1 114 ? 12.328 17.562 20.422 1 97.62 114 LYS A C 1
ATOM 866 O O . LYS A 1 114 ? 12.586 18.734 20.141 1 97.62 114 LYS A O 1
ATOM 871 N N . ALA A 1 115 ? 12.742 16.547 19.734 1 97.69 115 ALA A N 1
ATOM 872 C CA . ALA A 1 115 ? 13.594 16.75 18.562 1 97.69 115 ALA A CA 1
ATOM 873 C C . ALA A 1 115 ? 12.852 17.516 17.469 1 97.69 115 ALA A C 1
ATOM 875 O O . ALA A 1 115 ? 13.438 18.359 16.797 1 97.69 115 ALA A O 1
ATOM 876 N N . TRP A 1 116 ? 11.586 17.219 17.344 1 97.38 116 TRP A N 1
ATOM 877 C CA . TRP A 1 116 ? 10.789 17.891 16.312 1 97.38 116 TRP A CA 1
ATOM 878 C C . TRP A 1 116 ? 10.586 19.359 16.656 1 97.38 116 TRP A C 1
ATOM 880 O O . TRP A 1 116 ? 10.758 20.234 15.805 1 97.38 116 TRP A O 1
ATOM 890 N N . LYS A 1 117 ? 10.219 19.656 17.844 1 96.12 117 LYS A N 1
ATOM 891 C CA . LYS A 1 117 ? 9.953 21.031 18.281 1 96.12 117 LYS A CA 1
ATOM 892 C C . LYS A 1 117 ? 11.203 21.891 18.188 1 96.12 117 LYS A C 1
ATOM 894 O O . LYS A 1 117 ? 11.109 23.109 18.062 1 96.12 117 LYS A O 1
ATOM 899 N N . ALA A 1 118 ? 12.32 21.234 18.25 1 97.75 118 ALA A N 1
ATOM 900 C CA . ALA A 1 118 ? 13.586 21.969 18.172 1 97.75 118 ALA A CA 1
ATOM 901 C C . ALA A 1 118 ? 13.898 22.375 16.734 1 97.75 118 ALA A C 1
ATOM 903 O O . ALA A 1 118 ? 14.781 23.203 16.484 1 97.75 118 ALA A O 1
ATOM 904 N N . LYS A 1 119 ? 13.227 21.812 15.758 1 97.44 119 LYS A N 1
ATOM 905 C CA . LYS A 1 119 ? 13.461 22.125 14.352 1 97.44 119 LYS A CA 1
ATOM 906 C C . LYS A 1 119 ? 12.703 23.391 13.93 1 97.44 119 LYS A C 1
ATOM 908 O O . LYS A 1 119 ? 11.547 23.578 14.305 1 97.44 119 LYS A O 1
ATOM 913 N N . SER A 1 120 ? 13.414 24.234 13.188 1 97.12 120 SER A N 1
ATOM 914 C CA . SER A 1 120 ? 12.711 25.312 12.492 1 97.12 120 SER A CA 1
ATOM 915 C C . SER A 1 120 ? 11.781 24.766 11.422 1 97.12 120 SER A C 1
ATOM 917 O O . SER A 1 120 ? 11.82 23.578 11.094 1 97.12 120 SER A O 1
ATOM 919 N N . THR A 1 121 ? 10.938 25.609 10.867 1 96.06 121 THR A N 1
ATOM 920 C CA . THR A 1 121 ? 10.031 25.203 9.797 1 96.06 121 THR A CA 1
ATOM 921 C C . THR A 1 121 ? 10.82 24.688 8.594 1 96.06 121 THR A C 1
ATOM 923 O O . THR A 1 121 ? 10.422 23.719 7.953 1 96.06 121 THR A O 1
ATOM 926 N N . ASP A 1 122 ? 11.938 25.359 8.297 1 96.44 122 ASP A N 1
ATOM 927 C CA . ASP A 1 122 ? 12.773 24.938 7.176 1 96.44 122 ASP A CA 1
ATOM 928 C C . ASP A 1 122 ? 13.414 23.578 7.445 1 96.44 122 ASP A C 1
ATOM 930 O O . ASP A 1 122 ? 13.477 22.719 6.555 1 96.44 122 ASP A O 1
ATOM 934 N N . GLU A 1 123 ? 13.906 23.375 8.664 1 97.75 123 GLU A N 1
ATOM 935 C CA . GLU A 1 123 ? 14.516 22.109 9.039 1 97.75 123 GLU A CA 1
ATOM 936 C C . GLU A 1 123 ? 13.492 20.984 9.031 1 97.75 123 GLU A C 1
ATOM 938 O O . GLU A 1 123 ? 13.812 19.844 8.656 1 97.75 123 GLU A O 1
ATOM 943 N N . GLY A 1 124 ? 12.305 21.281 9.484 1 97.44 124 GLY A N 1
ATOM 944 C CA . GLY A 1 124 ? 11.234 20.312 9.414 1 97.44 124 GLY A CA 1
ATOM 945 C C . GLY A 1 124 ? 10.898 19.891 7.996 1 97.44 124 GLY A C 1
ATOM 946 O O . GLY A 1 124 ? 10.758 18.703 7.711 1 97.44 124 GLY A O 1
ATOM 947 N N . TYR A 1 125 ? 10.781 20.906 7.164 1 97.5 125 TYR A N 1
ATOM 948 C CA . TYR A 1 125 ? 10.531 20.625 5.754 1 97.5 125 TYR A CA 1
ATOM 949 C C . TYR A 1 125 ? 11.625 19.734 5.176 1 97.5 125 TYR A C 1
ATOM 951 O O . TYR A 1 125 ? 11.336 18.75 4.492 1 97.5 125 TYR A O 1
ATOM 959 N N . ALA A 1 126 ? 12.875 20.031 5.477 1 98 126 ALA A N 1
ATOM 960 C CA . ALA A 1 126 ? 14.008 19.25 4.988 1 98 126 ALA A CA 1
ATOM 961 C C . ALA A 1 126 ? 13.969 17.828 5.531 1 98 126 ALA A C 1
ATOM 963 O O . ALA A 1 126 ? 14.336 16.875 4.832 1 98 126 ALA A O 1
ATOM 964 N N . PHE A 1 127 ? 13.641 17.703 6.762 1 97.94 127 PHE A N 1
ATOM 965 C CA . PHE A 1 127 ? 13.523 16.406 7.391 1 97.94 127 PHE A CA 1
ATOM 966 C C . PHE A 1 127 ? 12.5 15.539 6.668 1 97.94 127 PHE A C 1
ATOM 968 O O . PHE A 1 127 ? 12.781 14.383 6.324 1 97.94 127 PHE A O 1
ATOM 975 N N . VAL A 1 128 ? 11.328 16.094 6.395 1 98.06 128 VAL A N 1
ATOM 976 C CA . VAL A 1 128 ? 10.281 15.367 5.684 1 98.06 128 VAL A CA 1
ATOM 977 C C . VAL A 1 128 ? 10.75 15.023 4.27 1 98.06 128 VAL A C 1
ATOM 979 O O . VAL A 1 128 ? 10.586 13.891 3.814 1 98.06 128 VAL A O 1
ATOM 982 N N . LYS A 1 129 ? 11.359 15.953 3.625 1 98.44 129 LYS A N 1
ATOM 983 C CA . LYS A 1 129 ? 11.844 15.773 2.258 1 98.44 129 LYS A CA 1
ATOM 984 C C . LYS A 1 129 ? 12.898 14.68 2.188 1 98.44 129 LYS A C 1
ATOM 986 O O . LYS A 1 129 ? 12.984 13.953 1.195 1 98.44 129 LYS A O 1
ATOM 991 N N . SER A 1 130 ? 13.703 14.594 3.209 1 98.12 130 SER A N 1
ATOM 992 C CA . SER A 1 130 ? 14.734 13.562 3.205 1 98.12 130 SER A CA 1
ATOM 993 C C . SER A 1 130 ? 14.133 12.164 3.141 1 98.12 130 SER A C 1
ATOM 995 O O . SER A 1 130 ? 14.672 11.281 2.477 1 98.12 130 SER A O 1
ATOM 997 N N . PHE A 1 131 ? 13.07 11.953 3.852 1 97.31 131 PHE A N 1
ATOM 998 C CA . PHE A 1 131 ? 12.367 10.68 3.752 1 97.31 131 PHE A CA 1
ATOM 999 C C . PHE A 1 131 ? 11.867 10.445 2.33 1 97.31 131 PHE A C 1
ATOM 1001 O O . PHE A 1 131 ? 12.055 9.367 1.768 1 97.31 131 PHE A O 1
ATOM 1008 N N . VAL A 1 132 ? 11.211 11.406 1.77 1 98.19 132 VAL A N 1
ATOM 1009 C CA . VAL A 1 132 ? 10.594 11.305 0.452 1 98.19 132 VAL A CA 1
ATOM 1010 C C . VAL A 1 132 ? 11.664 11.008 -0.598 1 98.19 132 VAL A C 1
ATOM 1012 O O . VAL A 1 132 ? 11.477 10.133 -1.45 1 98.19 132 VAL A O 1
ATOM 1015 N N . ASP A 1 133 ? 12.781 11.703 -0.472 1 98.19 133 ASP A N 1
ATOM 1016 C CA . ASP A 1 133 ? 13.875 11.5 -1.417 1 98.19 133 ASP A CA 1
ATOM 1017 C C . ASP A 1 133 ? 14.453 10.094 -1.297 1 98.19 133 ASP A C 1
ATOM 1019 O O . ASP A 1 133 ? 14.703 9.438 -2.305 1 98.19 133 ASP A O 1
ATOM 1023 N N . ALA A 1 134 ? 14.656 9.672 -0.117 1 97.5 134 ALA A N 1
ATOM 1024 C CA . ALA A 1 134 ? 15.203 8.336 0.092 1 97.5 134 ALA A CA 1
ATOM 1025 C C . ALA A 1 134 ? 14.219 7.262 -0.358 1 97.5 134 ALA A C 1
ATOM 1027 O O . ALA A 1 134 ? 14.609 6.262 -0.964 1 97.5 134 ALA A O 1
ATOM 1028 N N . ASN A 1 135 ? 13 7.457 -0.108 1 97.75 135 ASN A N 1
ATOM 1029 C CA . ASN A 1 135 ? 11.977 6.461 -0.413 1 97.75 135 ASN A CA 1
ATOM 1030 C C . ASN A 1 135 ? 11.797 6.285 -1.918 1 97.75 135 ASN A C 1
ATOM 1032 O O . ASN A 1 135 ? 11.664 5.16 -2.404 1 97.75 135 ASN A O 1
ATOM 1036 N N . VAL A 1 136 ? 11.797 7.383 -2.654 1 97.75 136 VAL A N 1
ATOM 1037 C CA . VAL A 1 136 ? 11.617 7.242 -4.098 1 97.75 136 VAL A CA 1
ATOM 1038 C C . VAL A 1 136 ? 12.844 6.562 -4.707 1 97.75 136 VAL A C 1
ATOM 1040 O O . VAL A 1 136 ? 12.719 5.793 -5.664 1 97.75 136 VAL A O 1
ATOM 1043 N N . ARG A 1 137 ? 14.008 6.848 -4.172 1 97.06 137 ARG A N 1
ATOM 1044 C CA . ARG A 1 137 ? 15.211 6.148 -4.625 1 97.06 137 ARG A CA 1
ATOM 1045 C C . ARG A 1 137 ? 15.109 4.652 -4.336 1 97.06 137 ARG A C 1
ATOM 1047 O O . ARG A 1 137 ? 15.422 3.83 -5.203 1 97.06 137 ARG A O 1
ATOM 1054 N N . ARG A 1 138 ? 14.641 4.262 -3.156 1 97.38 138 ARG A N 1
ATOM 1055 C CA . ARG A 1 138 ? 14.461 2.861 -2.787 1 97.38 138 ARG A CA 1
ATOM 1056 C C . ARG A 1 138 ? 13.406 2.195 -3.662 1 97.38 138 ARG A C 1
ATOM 1058 O O . ARG A 1 138 ? 13.602 1.071 -4.129 1 97.38 138 ARG A O 1
ATOM 1065 N N . LEU A 1 139 ? 12.344 2.916 -3.861 1 97.44 139 LEU A N 1
ATOM 1066 C CA . LEU A 1 139 ? 11.258 2.408 -4.691 1 97.44 139 LEU A CA 1
ATOM 1067 C C . LEU A 1 139 ? 11.75 2.096 -6.102 1 97.44 139 LEU A C 1
ATOM 1069 O O . LEU A 1 139 ? 11.438 1.039 -6.652 1 97.44 139 LEU A O 1
ATOM 1073 N N . THR A 1 140 ? 12.562 2.979 -6.641 1 97.75 140 THR A N 1
ATOM 1074 C CA . THR A 1 140 ? 12.945 2.904 -8.047 1 97.75 140 THR A CA 1
ATOM 1075 C C . THR A 1 140 ? 14.125 1.957 -8.242 1 97.75 140 THR A C 1
ATOM 1077 O O . THR A 1 140 ? 14.148 1.172 -9.188 1 97.75 140 THR A O 1
ATOM 1080 N N . PHE A 1 141 ? 15.031 1.972 -7.281 1 97.56 141 PHE A N 1
ATOM 1081 C CA . PHE A 1 141 ? 16.297 1.296 -7.551 1 97.56 141 PHE A CA 1
ATOM 1082 C C . PHE A 1 141 ? 16.406 0.005 -6.746 1 97.56 141 PHE A C 1
ATOM 1084 O O . PHE A 1 141 ? 17.266 -0.833 -7.02 1 97.56 141 PHE A O 1
ATOM 1091 N N . VAL A 1 142 ? 15.523 -0.197 -5.801 1 98.12 142 VAL A N 1
ATOM 1092 C CA . VAL A 1 142 ? 15.625 -1.381 -4.953 1 98.12 142 VAL A CA 1
ATOM 1093 C C . VAL A 1 142 ? 14.328 -2.189 -5.043 1 98.12 142 VAL A C 1
ATOM 1095 O O . VAL A 1 142 ? 14.328 -3.316 -5.543 1 98.12 142 VAL A O 1
ATOM 1098 N N . ASP A 1 143 ? 13.242 -1.571 -4.719 1 98.31 143 ASP A N 1
ATOM 1099 C CA . ASP A 1 143 ? 11.977 -2.297 -4.609 1 98.31 143 ASP A CA 1
ATOM 1100 C C . ASP A 1 143 ? 11.484 -2.756 -5.98 1 98.31 143 ASP A C 1
ATOM 1102 O O . ASP A 1 143 ? 11.039 -3.895 -6.133 1 98.31 143 ASP A O 1
ATOM 1106 N N . PHE A 1 144 ? 11.562 -1.849 -6.941 1 98.56 144 PHE A N 1
ATOM 1107 C CA . PHE A 1 144 ? 11.023 -2.17 -8.258 1 98.56 144 PHE A CA 1
ATOM 1108 C C . PHE A 1 144 ? 11.836 -3.273 -8.922 1 98.56 144 PHE A C 1
ATOM 1110 O O . PHE A 1 144 ? 11.281 -4.293 -9.344 1 98.56 144 PHE A O 1
ATOM 1117 N N . PRO A 1 145 ? 13.133 -3.174 -9.023 1 98.69 145 PRO A N 1
ATOM 1118 C CA . PRO A 1 145 ? 13.891 -4.277 -9.609 1 98.69 145 PRO A CA 1
ATOM 1119 C C . PRO A 1 145 ? 13.75 -5.578 -8.82 1 98.69 145 PRO A C 1
ATOM 1121 O O . PRO A 1 145 ? 13.727 -6.66 -9.406 1 98.69 145 PRO A O 1
ATOM 1124 N N . GLY A 1 146 ? 13.727 -5.504 -7.492 1 98.81 146 GLY A N 1
ATOM 1125 C CA . GLY A 1 146 ? 13.484 -6.695 -6.695 1 98.81 146 GLY A CA 1
ATOM 1126 C C . GLY A 1 146 ? 12.164 -7.367 -7.004 1 98.81 146 GLY A C 1
ATOM 1127 O O . GLY A 1 146 ? 12.102 -8.586 -7.168 1 98.81 146 GLY A O 1
ATOM 1128 N N . TRP A 1 147 ? 11.156 -6.562 -7.133 1 98.88 147 TRP A N 1
ATOM 1129 C CA . TRP A 1 147 ? 9.828 -7.07 -7.488 1 98.88 147 TRP A CA 1
ATOM 1130 C C . TRP A 1 147 ? 9.852 -7.738 -8.859 1 98.88 147 TRP A C 1
ATOM 1132 O O . TRP A 1 147 ? 9.273 -8.812 -9.047 1 98.88 147 TRP A O 1
ATOM 1142 N N . LEU A 1 148 ? 10.562 -7.195 -9.812 1 98.88 148 LEU A N 1
ATOM 1143 C CA . LEU A 1 148 ? 10.672 -7.777 -11.148 1 98.88 148 LEU A CA 1
ATOM 1144 C C . LEU A 1 148 ? 11.375 -9.125 -11.094 1 98.88 148 LEU A C 1
ATOM 1146 O O . LEU A 1 148 ? 10.984 -10.062 -11.797 1 98.88 148 LEU A O 1
ATOM 1150 N N . CYS A 1 149 ? 12.43 -9.227 -10.32 1 98.88 149 CYS A N 1
ATOM 1151 C CA . CYS A 1 149 ? 13.109 -10.508 -10.148 1 98.88 149 CYS A CA 1
ATOM 1152 C C . CYS A 1 149 ? 12.148 -11.57 -9.633 1 98.88 149 CYS A C 1
ATOM 1154 O O . CYS A 1 149 ? 12.125 -12.695 -10.141 1 98.88 149 CYS A O 1
ATOM 1156 N N . ILE A 1 150 ? 11.352 -11.203 -8.727 1 98.88 150 ILE A N 1
ATOM 1157 C CA . ILE A 1 150 ? 10.453 -12.148 -8.078 1 98.88 150 ILE A CA 1
ATOM 1158 C C . ILE A 1 150 ? 9.32 -12.516 -9.023 1 98.88 150 ILE A C 1
ATOM 1160 O O . ILE A 1 150 ? 8.945 -13.688 -9.125 1 98.88 150 ILE A O 1
ATOM 1164 N N . VAL A 1 151 ? 8.773 -11.516 -9.727 1 98.81 151 VAL A N 1
ATOM 1165 C CA . VAL A 1 151 ? 7.766 -11.805 -10.742 1 98.81 151 VAL A CA 1
ATOM 1166 C C . VAL A 1 151 ? 8.32 -12.805 -11.75 1 98.81 151 VAL A C 1
ATOM 1168 O O . VAL A 1 151 ? 7.68 -13.82 -12.047 1 98.81 151 VAL A O 1
ATOM 1171 N N . ALA A 1 152 ? 9.484 -12.5 -12.227 1 98.81 152 ALA A N 1
ATOM 1172 C CA . ALA A 1 152 ? 10.102 -13.375 -13.219 1 98.81 152 ALA A CA 1
ATOM 1173 C C . ALA A 1 152 ? 10.328 -14.773 -12.648 1 98.81 152 ALA A C 1
ATOM 1175 O O . ALA A 1 152 ? 10.062 -15.773 -13.312 1 98.81 152 ALA A O 1
ATOM 1176 N N . ALA A 1 153 ? 10.797 -14.844 -11.461 1 98.62 153 ALA A N 1
ATOM 1177 C CA . ALA A 1 153 ? 11.078 -16.141 -10.836 1 98.62 153 ALA A CA 1
ATOM 1178 C C . ALA A 1 153 ? 9.797 -16.969 -10.695 1 98.62 153 ALA A C 1
ATOM 1180 O O . ALA A 1 153 ? 9.781 -18.156 -11.039 1 98.62 153 ALA A O 1
ATOM 1181 N N . VAL A 1 154 ? 8.742 -16.375 -10.242 1 97.94 154 VAL A N 1
ATOM 1182 C CA . VAL A 1 154 ? 7.48 -17.078 -10.031 1 97.94 154 VAL A CA 1
ATOM 1183 C C . VAL A 1 154 ? 6.891 -17.5 -11.367 1 97.94 154 VAL A C 1
ATOM 1185 O O . VAL A 1 154 ? 6.473 -18.656 -11.531 1 97.94 154 VAL A O 1
ATOM 1188 N N . VAL A 1 155 ? 6.938 -16.609 -12.328 1 97.62 155 VAL A N 1
ATOM 1189 C CA . VAL A 1 155 ? 6.316 -16.891 -13.617 1 97.62 155 VAL A CA 1
ATOM 1190 C C . VAL A 1 155 ? 7.109 -17.969 -14.352 1 97.62 155 VAL A C 1
ATOM 1192 O O . VAL A 1 155 ? 6.539 -18.953 -14.828 1 97.62 155 VAL A O 1
ATOM 1195 N N . LEU A 1 156 ? 8.391 -17.812 -14.359 1 97.44 156 LEU A N 1
ATOM 1196 C CA . LEU A 1 156 ? 9.211 -18.781 -15.078 1 97.44 156 LEU A CA 1
ATOM 1197 C C . LEU A 1 156 ? 9.242 -20.125 -14.352 1 97.44 156 LEU A C 1
ATOM 1199 O O . LEU A 1 156 ? 9.234 -21.188 -14.984 1 97.44 156 LEU A O 1
ATOM 1203 N N . GLY A 1 157 ? 9.305 -20.062 -13.078 1 95.25 157 GLY A N 1
ATOM 1204 C CA . GLY A 1 157 ? 9.242 -21.312 -12.32 1 95.25 157 GLY A CA 1
ATOM 1205 C C . GLY A 1 157 ? 7.98 -22.109 -12.578 1 95.25 157 GLY A C 1
ATOM 1206 O O . GLY A 1 157 ? 8.039 -23.312 -12.797 1 95.25 157 GLY A O 1
ATOM 1207 N N . ALA A 1 158 ? 6.891 -21.438 -12.602 1 92.88 158 ALA A N 1
ATOM 1208 C CA . ALA A 1 158 ? 5.602 -22.078 -12.836 1 92.88 158 ALA A CA 1
ATOM 1209 C C . ALA A 1 158 ? 5.473 -22.547 -14.281 1 92.88 158 ALA A C 1
ATOM 1211 O O . ALA A 1 158 ? 4.961 -23.641 -14.547 1 92.88 158 ALA A O 1
ATOM 1212 N N . ALA A 1 159 ? 5.961 -21.734 -15.18 1 92.69 159 ALA A N 1
ATOM 1213 C CA . ALA A 1 159 ? 5.859 -22.062 -16.594 1 92.69 159 ALA A CA 1
ATOM 1214 C C . ALA A 1 159 ? 6.699 -23.297 -16.938 1 92.69 159 ALA A C 1
ATOM 1216 O O . ALA A 1 159 ? 6.34 -24.078 -17.812 1 92.69 159 ALA A O 1
ATOM 1217 N N . ARG A 1 160 ? 7.762 -23.578 -16.25 1 90.25 160 ARG A N 1
ATOM 1218 C CA . ARG A 1 160 ? 8.68 -24.672 -16.516 1 90.25 160 ARG A CA 1
ATOM 1219 C C . ARG A 1 160 ? 8.266 -25.938 -15.758 1 90.25 160 ARG A C 1
ATOM 1221 O O . ARG A 1 160 ? 8.82 -27.016 -15.984 1 90.25 160 ARG A O 1
ATOM 1228 N N . SER A 1 161 ? 7.43 -25.797 -14.812 1 81.38 161 SER A N 1
ATOM 1229 C CA . SER A 1 161 ? 6.945 -26.953 -14.062 1 81.38 161 SER A CA 1
ATOM 1230 C C . SER A 1 161 ? 5.875 -27.703 -14.844 1 81.38 161 SER A C 1
ATOM 1232 O O . SER A 1 161 ? 5.566 -28.859 -14.531 1 81.38 161 SER A O 1
ATOM 1234 N N . ASN A 1 162 ? 5.238 -27.25 -15.875 1 66.31 162 ASN A N 1
ATOM 1235 C CA . ASN A 1 162 ? 4.223 -27.922 -16.672 1 66.31 162 ASN A CA 1
ATOM 1236 C C . ASN A 1 162 ? 4.793 -28.391 -18.016 1 66.31 162 ASN A C 1
ATOM 1238 O O . ASN A 1 162 ? 5.613 -27.703 -18.625 1 66.31 162 ASN A O 1
ATOM 1242 N N . MET B 1 1 ? 2.723 -24.922 -19.031 1 75.88 1 MET B N 1
ATOM 1243 C CA . MET B 1 1 ? 1.984 -23.703 -19.344 1 75.88 1 MET B CA 1
ATOM 1244 C C . MET B 1 1 ? 2.924 -22.625 -19.859 1 75.88 1 MET B C 1
ATOM 1246 O O . MET B 1 1 ? 4.055 -22.5 -19.375 1 75.88 1 MET B O 1
ATOM 1250 N N . GLY B 1 2 ? 2.494 -21.953 -20.859 1 88.88 2 GLY B N 1
ATOM 1251 C CA . GLY B 1 2 ? 3.303 -20.875 -21.391 1 88.88 2 GLY B CA 1
ATOM 1252 C C . GLY B 1 2 ? 3.418 -19.703 -20.438 1 88.88 2 GLY B C 1
ATOM 1253 O O . GLY B 1 2 ? 2.701 -19.625 -19.438 1 88.88 2 GLY B O 1
ATOM 1254 N N . VAL B 1 3 ? 4.293 -18.844 -20.672 1 94.25 3 VAL B N 1
ATOM 1255 C CA . VAL B 1 3 ? 4.59 -17.672 -19.844 1 94.25 3 VAL B CA 1
ATOM 1256 C C . VAL B 1 3 ? 3.352 -16.797 -19.719 1 94.25 3 VAL B C 1
ATOM 1258 O O . VAL B 1 3 ? 2.984 -16.375 -18.625 1 94.25 3 VAL B O 1
ATOM 1261 N N . ILE B 1 4 ? 2.691 -16.594 -20.781 1 94.94 4 ILE B N 1
ATOM 1262 C CA . ILE B 1 4 ? 1.538 -15.695 -20.797 1 94.94 4 ILE B CA 1
ATOM 1263 C C . ILE B 1 4 ? 0.412 -16.297 -19.953 1 94.94 4 ILE B C 1
ATOM 1265 O O . ILE B 1 4 ? -0.217 -15.602 -19.156 1 94.94 4 ILE B O 1
ATOM 1269 N N . THR B 1 5 ? 0.167 -17.562 -20.062 1 94.75 5 THR B N 1
ATOM 1270 C CA . THR B 1 5 ? -0.875 -18.219 -19.281 1 94.75 5 THR B CA 1
ATOM 1271 C C . THR B 1 5 ? -0.533 -18.219 -17.797 1 94.75 5 THR B C 1
ATOM 1273 O O . THR B 1 5 ? -1.421 -18.078 -16.953 1 94.75 5 THR B O 1
ATOM 1276 N N . THR B 1 6 ? 0.752 -18.328 -17.562 1 95.56 6 THR B N 1
ATOM 1277 C CA . THR B 1 6 ? 1.185 -18.281 -16.172 1 95.56 6 THR B CA 1
ATOM 1278 C C . THR B 1 6 ? 0.954 -16.891 -15.578 1 95.56 6 THR B C 1
ATOM 1280 O O . THR B 1 6 ? 0.479 -16.766 -14.453 1 95.56 6 THR B O 1
ATOM 1283 N N . ILE B 1 7 ? 1.241 -15.883 -16.328 1 97.56 7 ILE B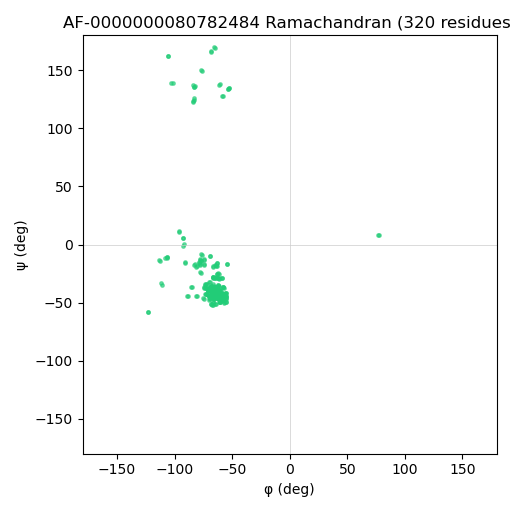 N 1
ATOM 1284 C CA . ILE B 1 7 ? 1.019 -14.516 -15.883 1 97.56 7 ILE B CA 1
ATOM 1285 C C . ILE B 1 7 ? -0.464 -14.305 -15.586 1 97.56 7 ILE B C 1
ATOM 1287 O O . ILE B 1 7 ? -0.821 -13.711 -14.562 1 97.56 7 ILE B O 1
ATOM 1291 N N . ILE B 1 8 ? -1.288 -14.789 -16.438 1 97.56 8 ILE B N 1
ATOM 1292 C CA . ILE B 1 8 ? -2.73 -14.656 -16.266 1 97.56 8 ILE B CA 1
ATOM 1293 C C . ILE B 1 8 ? -3.162 -15.398 -15 1 97.56 8 ILE B C 1
ATOM 1295 O O . ILE B 1 8 ? -4 -14.906 -14.234 1 97.56 8 ILE B O 1
ATOM 1299 N N . ALA B 1 9 ? -2.561 -16.531 -14.758 1 96.88 9 ALA B N 1
ATOM 1300 C CA . ALA B 1 9 ? -2.967 -17.391 -13.648 1 96.88 9 ALA B CA 1
ATOM 1301 C C . ALA B 1 9 ? -2.529 -16.812 -12.312 1 96.88 9 ALA B C 1
ATOM 1303 O O . ALA B 1 9 ? -3.273 -16.859 -11.328 1 96.88 9 ALA B O 1
ATOM 1304 N N . VAL B 1 10 ? -1.345 -16.203 -12.242 1 97.44 10 VAL B N 1
ATOM 1305 C CA . VAL B 1 10 ? -0.827 -15.805 -10.938 1 97.44 10 VAL B CA 1
ATOM 1306 C C . VAL B 1 10 ? -0.923 -14.289 -10.773 1 97.44 10 VAL B C 1
ATOM 1308 O O . VAL B 1 10 ? -0.775 -13.773 -9.664 1 97.44 10 VAL B O 1
ATOM 1311 N N . GLY B 1 11 ? -1.215 -13.547 -11.82 1 98.5 11 GLY B N 1
ATOM 1312 C CA . GLY B 1 11 ? -1.256 -12.094 -11.828 1 98.5 11 GLY B CA 1
ATOM 1313 C C . GLY B 1 11 ? -2.195 -11.523 -10.781 1 98.5 11 GLY B C 1
ATOM 1314 O O . GLY B 1 11 ? -1.864 -10.539 -10.117 1 98.5 11 GLY B O 1
ATOM 1315 N N . PRO B 1 12 ? -3.367 -12.117 -10.633 1 98.81 12 PRO B N 1
ATOM 1316 C CA . PRO B 1 12 ? -4.305 -11.586 -9.641 1 98.81 12 PRO B CA 1
ATOM 1317 C C . PRO B 1 12 ? -3.729 -11.578 -8.227 1 98.81 12 PRO B C 1
ATOM 1319 O O . PRO B 1 12 ? -4.082 -10.711 -7.418 1 98.81 12 PRO B O 1
ATOM 1322 N N . LEU B 1 13 ? -2.854 -12.508 -7.996 1 98.81 13 LEU B N 1
ATOM 1323 C CA . LEU B 1 13 ? -2.23 -12.539 -6.676 1 98.81 13 LEU B CA 1
ATOM 1324 C C . LEU B 1 13 ? -1.403 -11.281 -6.434 1 98.81 13 LEU B C 1
ATOM 1326 O O . LEU B 1 13 ? -1.47 -10.688 -5.355 1 98.81 13 LEU B O 1
ATOM 1330 N N . ALA B 1 14 ? -0.666 -10.82 -7.418 1 98.88 14 ALA B N 1
ATOM 1331 C CA . ALA B 1 14 ? 0.15 -9.617 -7.309 1 98.88 14 ALA B CA 1
ATOM 1332 C C . ALA B 1 14 ? -0.725 -8.367 -7.188 1 98.88 14 ALA B C 1
ATOM 1334 O O . ALA B 1 14 ? -0.57 -7.582 -6.254 1 98.88 14 ALA B O 1
ATOM 1335 N N . SER B 1 15 ? -1.648 -8.242 -8.086 1 98.88 15 SER B N 1
ATOM 1336 C CA . SER B 1 15 ? -2.436 -7.02 -8.148 1 98.88 15 SER B CA 1
ATOM 1337 C C . SER B 1 15 ? -3.371 -6.895 -6.953 1 98.88 15 SER B C 1
ATOM 1339 O O . SER B 1 15 ? -3.559 -5.805 -6.414 1 98.88 15 SER B O 1
ATOM 1341 N N . SER B 1 16 ? -3.92 -7.992 -6.5 1 98.94 16 SER B N 1
ATOM 1342 C CA . SER B 1 16 ? -4.824 -7.926 -5.355 1 98.94 16 SER B CA 1
ATOM 1343 C C . SER B 1 16 ? -4.055 -7.68 -4.062 1 98.94 16 SER B C 1
ATOM 1345 O O . SER B 1 16 ? -4.555 -7.008 -3.156 1 98.94 16 SER B O 1
ATOM 1347 N N . SER B 1 17 ? -2.842 -8.219 -3.932 1 98.94 17 SER B N 1
ATOM 1348 C CA . SER B 1 17 ? -2.016 -7.938 -2.764 1 98.94 17 SER B CA 1
ATOM 1349 C C . SER B 1 17 ? -1.621 -6.465 -2.709 1 98.94 17 SER B C 1
ATOM 1351 O O . SER B 1 17 ? -1.63 -5.852 -1.64 1 98.94 17 SER B O 1
ATOM 1353 N N . ALA B 1 18 ? -1.277 -5.98 -3.898 1 98.88 18 ALA B N 1
ATOM 1354 C CA . ALA B 1 18 ? -0.958 -4.559 -3.984 1 98.88 18 ALA B CA 1
ATOM 1355 C C . ALA B 1 18 ? -2.162 -3.701 -3.607 1 98.88 18 ALA B C 1
ATOM 1357 O O . ALA B 1 18 ? -2.037 -2.754 -2.828 1 98.88 18 ALA B O 1
ATOM 1358 N N . ALA B 1 19 ? -3.297 -4.047 -4.121 1 98.75 19 ALA B N 1
ATOM 1359 C CA . ALA B 1 19 ? -4.508 -3.283 -3.844 1 98.75 19 ALA B CA 1
ATOM 1360 C C . ALA B 1 19 ? -4.852 -3.314 -2.357 1 98.75 19 ALA B C 1
ATOM 1362 O O . ALA B 1 19 ? -5.203 -2.289 -1.772 1 98.75 19 ALA B O 1
ATOM 1363 N N . PHE B 1 20 ? -4.773 -4.465 -1.792 1 98.69 20 PHE B N 1
ATOM 1364 C CA . PHE B 1 20 ? -5.059 -4.633 -0.372 1 98.69 20 PHE B CA 1
ATOM 1365 C C . PHE B 1 20 ? -4.121 -3.777 0.473 1 98.69 20 PHE B C 1
ATOM 1367 O O . PHE B 1 20 ? -4.566 -3.07 1.379 1 98.69 20 PHE B O 1
ATOM 1374 N N . MET B 1 21 ? -2.857 -3.828 0.137 1 98.75 21 MET B N 1
ATOM 1375 C CA . MET B 1 21 ? -1.872 -3.053 0.885 1 98.75 21 MET B CA 1
ATOM 1376 C C . MET B 1 21 ? -2.098 -1.556 0.693 1 98.75 21 MET B C 1
ATOM 1378 O O . MET B 1 21 ? -1.931 -0.773 1.63 1 98.75 21 MET B O 1
ATOM 1382 N N . CYS B 1 22 ? -2.439 -1.188 -0.517 1 98.62 22 CYS B N 1
ATOM 1383 C CA . CYS B 1 22 ? -2.752 0.217 -0.762 1 98.62 22 CYS B CA 1
ATOM 1384 C C . CYS B 1 22 ? -3.842 0.706 0.182 1 98.62 22 CYS B C 1
ATOM 1386 O O . CYS B 1 22 ? -3.686 1.739 0.835 1 98.62 22 CYS B O 1
ATOM 1388 N N . SER B 1 23 ? -4.859 -0.069 0.298 1 98.19 23 SER B N 1
ATOM 1389 C CA . SER B 1 23 ? -5.973 0.283 1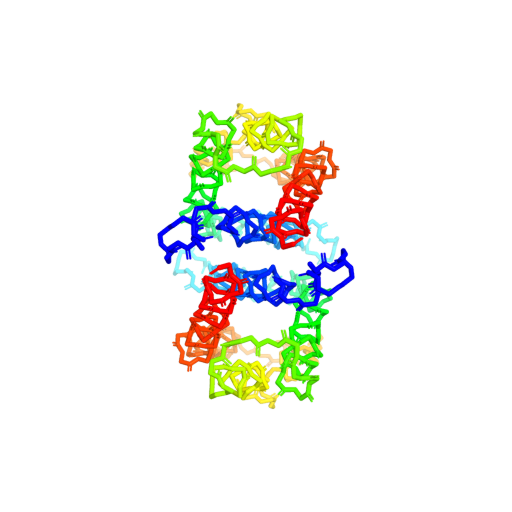.173 1 98.19 23 SER B CA 1
ATOM 1390 C C . SER B 1 23 ? -5.539 0.306 2.635 1 98.19 23 SER B C 1
ATOM 1392 O O . SER B 1 23 ? -5.969 1.173 3.4 1 98.19 23 SER B O 1
ATOM 1394 N N . ALA B 1 24 ? -4.734 -0.627 2.984 1 98.56 24 ALA B N 1
ATOM 1395 C CA . ALA B 1 24 ? -4.273 -0.709 4.367 1 98.56 24 ALA B CA 1
ATOM 1396 C C . ALA B 1 24 ? -3.434 0.509 4.738 1 98.56 24 ALA B C 1
ATOM 1398 O O . ALA B 1 24 ? -3.59 1.071 5.824 1 98.56 24 ALA B O 1
ATOM 1399 N N . VAL B 1 25 ? -2.566 0.905 3.832 1 98.69 25 VAL B N 1
ATOM 1400 C CA . VAL B 1 25 ? -1.72 2.057 4.129 1 98.69 25 VAL B CA 1
ATOM 1401 C C . VAL B 1 25 ? -2.555 3.334 4.09 1 98.69 25 VAL B C 1
ATOM 1403 O O . VAL B 1 25 ? -2.311 4.266 4.859 1 98.69 25 VAL B O 1
ATOM 1406 N N . GLN B 1 26 ? -3.545 3.385 3.213 1 98.25 26 GLN B N 1
ATOM 1407 C CA . GLN B 1 26 ? -4.473 4.512 3.207 1 98.25 26 GLN B CA 1
ATOM 1408 C C . GLN B 1 26 ? -5.176 4.648 4.555 1 98.25 26 GLN B C 1
ATOM 1410 O O . GLN B 1 26 ? -5.363 5.762 5.051 1 98.25 26 GLN B O 1
ATOM 1415 N N . GLN B 1 27 ? -5.582 3.518 5.098 1 98.12 27 GLN B N 1
ATOM 1416 C CA . GLN B 1 27 ? -6.203 3.506 6.418 1 98.12 27 GLN B CA 1
ATOM 1417 C C . GLN B 1 27 ? -5.301 4.172 7.457 1 98.12 27 GLN B C 1
ATOM 1419 O O . GLN B 1 27 ? -5.762 4.992 8.25 1 98.12 27 GLN B O 1
ATOM 1424 N N . LYS B 1 28 ? -4.059 3.83 7.387 1 98.31 28 LYS B N 1
ATOM 1425 C CA . LYS B 1 28 ? -3.104 4.387 8.344 1 98.31 28 LYS B CA 1
ATOM 1426 C C . LYS B 1 28 ? -2.859 5.867 8.078 1 98.31 28 LYS B C 1
ATOM 1428 O O . LYS B 1 28 ? -2.842 6.676 9.008 1 98.31 28 LYS B O 1
ATOM 1433 N N . ALA B 1 29 ? -2.689 6.23 6.844 1 98.5 29 ALA B N 1
ATOM 1434 C CA . ALA B 1 29 ? -2.352 7.598 6.469 1 98.5 29 ALA B CA 1
ATOM 1435 C C . ALA B 1 29 ? -3.477 8.562 6.832 1 98.5 29 ALA B C 1
ATOM 1437 O O . ALA B 1 29 ? -3.248 9.562 7.52 1 98.5 29 ALA B O 1
ATOM 1438 N N . VAL B 1 30 ? -4.684 8.273 6.438 1 98.5 30 VAL B N 1
ATOM 1439 C CA . VAL B 1 30 ? -5.812 9.156 6.711 1 98.5 30 VAL B CA 1
ATOM 1440 C C . VAL B 1 30 ? -6.215 9.047 8.18 1 98.5 30 VAL B C 1
ATOM 1442 O O . VAL B 1 30 ? -6.52 10.055 8.82 1 98.5 30 VAL B O 1
ATOM 1445 N N . GLY B 1 31 ? -6.133 7.848 8.703 1 98.25 31 GLY B N 1
ATOM 1446 C CA . GLY B 1 31 ? -6.477 7.645 10.102 1 98.25 31 GLY B CA 1
ATOM 1447 C C . GLY B 1 31 ? -5.582 8.414 11.055 1 98.25 31 GLY B C 1
ATOM 1448 O O . GLY B 1 31 ? -6.012 8.805 12.141 1 98.25 31 GLY B O 1
ATOM 1449 N N . SER B 1 32 ? -4.375 8.656 10.68 1 98.25 32 SER B N 1
ATOM 1450 C CA . SER B 1 32 ? -3.414 9.344 11.531 1 98.25 32 SER B CA 1
ATOM 1451 C C . SER B 1 32 ? -3.82 10.797 11.766 1 98.25 32 SER B C 1
ATOM 1453 O O . SER B 1 32 ? -3.389 11.422 12.734 1 98.25 32 SER B O 1
ATOM 1455 N N . PHE B 1 33 ? -4.688 11.359 10.93 1 98.25 33 PHE B N 1
ATOM 1456 C CA . PHE B 1 33 ? -5.172 12.719 11.109 1 98.25 33 PHE B CA 1
ATOM 1457 C C . PHE B 1 33 ? -6.184 12.789 12.25 1 98.25 33 PHE B C 1
ATOM 1459 O O . PHE B 1 33 ? -6.539 13.875 12.711 1 98.25 33 PHE B O 1
ATOM 1466 N N . LEU B 1 34 ? -6.621 11.656 12.664 1 97.25 34 LEU B N 1
ATOM 1467 C CA . LEU B 1 34 ? -7.633 11.633 13.719 1 97.25 34 LEU B CA 1
ATOM 1468 C C . LEU B 1 34 ? -6.98 11.539 15.094 1 97.25 34 LEU B C 1
ATOM 1470 O O . LEU B 1 34 ? -7.676 11.508 16.109 1 97.25 34 LEU B O 1
ATOM 1474 N N . ASN B 1 35 ? -5.672 11.5 15.078 1 93.88 35 ASN B N 1
ATOM 1475 C CA . ASN B 1 35 ? -4.949 11.523 16.344 1 93.88 35 ASN B CA 1
ATOM 1476 C C . ASN B 1 35 ? -5.363 12.711 17.203 1 93.88 35 ASN B C 1
ATOM 1478 O O . ASN B 1 35 ? -5.34 13.852 16.75 1 93.88 35 ASN B O 1
ATOM 1482 N N . ASN B 1 36 ? -5.625 12.5 18.484 1 92.12 36 ASN B N 1
ATOM 1483 C CA . ASN B 1 36 ? -6.152 13.523 19.375 1 92.12 36 ASN B CA 1
ATOM 1484 C C . ASN B 1 36 ? -5.086 14.547 19.75 1 92.12 36 ASN B C 1
ATOM 1486 O O . ASN B 1 36 ? -5.406 15.633 20.234 1 92.12 36 ASN B O 1
ATOM 1490 N N . SER B 1 37 ? -3.883 14.203 19.547 1 92.06 37 SER B N 1
ATOM 1491 C CA . SER B 1 37 ? -2.799 15.125 19.859 1 92.06 37 SER B CA 1
ATOM 1492 C C . SER B 1 37 ? -2.682 16.219 18.812 1 92.06 37 SER B C 1
ATOM 1494 O O . SER B 1 37 ? -1.954 17.188 19 1 92.06 37 SER B O 1
ATOM 1496 N N . ILE B 1 38 ? -3.4 16.125 17.703 1 93.62 38 ILE B N 1
ATOM 1497 C CA . ILE B 1 38 ? -3.391 17.141 16.656 1 93.62 38 ILE B CA 1
ATOM 1498 C C . ILE B 1 38 ? -4.379 18.25 17 1 93.62 38 ILE B C 1
ATOM 1500 O O . ILE B 1 38 ? -5.578 18 17.141 1 93.62 38 ILE B O 1
ATOM 1504 N N . PRO B 1 39 ? -3.914 19.453 17.078 1 91.62 39 PRO B N 1
ATOM 1505 C CA . PRO B 1 39 ? -4.859 20.562 17.312 1 91.62 39 PRO B CA 1
ATOM 1506 C C . PRO B 1 39 ? -5.895 20.672 16.188 1 91.62 39 PRO B C 1
ATOM 1508 O O . PRO B 1 39 ? -5.543 20.625 15.008 1 91.62 39 PRO B O 1
ATOM 1511 N N . PRO B 1 40 ? -7.078 20.906 16.578 1 93.56 40 PRO B N 1
ATOM 1512 C CA . PRO B 1 40 ? -8.141 20.984 15.57 1 93.56 40 PRO B CA 1
ATOM 1513 C C . PRO B 1 40 ? -7.879 22.062 14.516 1 93.56 40 PRO B C 1
ATOM 1515 O O . PRO B 1 40 ? -8.125 21.828 13.328 1 93.56 40 PRO B O 1
ATOM 1518 N N . VAL B 1 41 ? -7.336 23.141 14.883 1 91.88 41 VAL B N 1
ATOM 1519 C CA . VAL B 1 41 ? -7.09 24.25 13.969 1 91.88 41 VAL B CA 1
ATOM 1520 C C . VAL B 1 41 ? -6 23.859 12.969 1 91.88 41 VAL B C 1
ATOM 1522 O O . VAL B 1 41 ? -6.086 24.188 11.781 1 91.88 41 VAL B O 1
ATOM 1525 N N . ALA B 1 42 ? -5.016 23.156 13.453 1 92.81 42 ALA B N 1
ATOM 1526 C CA . ALA B 1 42 ? -3.947 22.703 12.57 1 92.81 42 ALA B CA 1
ATOM 1527 C C . ALA B 1 42 ? -4.465 21.672 11.57 1 92.81 42 ALA B C 1
ATOM 1529 O O . ALA B 1 42 ? -4.117 21.719 10.391 1 92.81 42 ALA B O 1
ATOM 1530 N N . ARG B 1 43 ? -5.312 20.781 12.031 1 95.12 43 ARG B N 1
ATOM 1531 C CA . ARG B 1 43 ? -5.922 19.781 11.148 1 95.12 43 ARG B CA 1
ATOM 1532 C C . ARG B 1 43 ? -6.738 20.453 10.047 1 95.12 43 ARG B C 1
ATOM 1534 O O . ARG B 1 43 ? -6.621 20.109 8.875 1 95.12 43 ARG B O 1
ATOM 1541 N N . GLN B 1 44 ? -7.465 21.422 10.469 1 94.25 44 GLN B N 1
ATOM 1542 C CA . GLN B 1 44 ? -8.32 22.156 9.531 1 94.25 44 GLN B CA 1
ATOM 1543 C C . GLN B 1 44 ? -7.484 22.906 8.5 1 94.25 44 GLN B C 1
ATOM 1545 O O . GLN B 1 44 ? -7.859 22.969 7.324 1 94.25 44 GLN B O 1
ATOM 1550 N N . ALA B 1 45 ? -6.422 23.391 8.883 1 92.69 45 ALA B N 1
ATOM 1551 C CA . ALA B 1 45 ? -5.602 24.234 8.008 1 92.69 45 ALA B CA 1
ATOM 1552 C C . ALA B 1 45 ? -4.812 23.375 7.02 1 92.69 45 ALA B C 1
ATOM 1554 O O . ALA B 1 45 ? -4.492 23.828 5.922 1 92.69 45 ALA B O 1
ATOM 1555 N N . LEU B 1 46 ? -4.586 22.156 7.371 1 95.62 46 LEU B N 1
ATOM 1556 C CA . LEU B 1 46 ? -3.57 21.406 6.629 1 95.62 46 LEU B CA 1
ATOM 1557 C C . LEU B 1 46 ? -4.207 20.297 5.801 1 95.62 46 LEU B C 1
ATOM 1559 O O . LEU B 1 46 ? -3.703 19.953 4.73 1 95.62 46 LEU B O 1
ATOM 1563 N N . TYR B 1 47 ? -5.262 19.672 6.27 1 97.06 47 TYR B N 1
ATOM 1564 C CA . TYR B 1 47 ? -5.758 18.406 5.727 1 97.06 47 TYR B CA 1
ATOM 1565 C C . TYR B 1 47 ? -6.07 18.547 4.242 1 97.06 47 TYR B C 1
ATOM 1567 O O . TYR B 1 47 ? -5.641 17.719 3.434 1 97.06 47 TYR B O 1
ATOM 1575 N N . TYR B 1 48 ? -6.824 19.562 3.869 1 96.94 48 TYR B N 1
ATOM 1576 C CA . TYR B 1 48 ? -7.238 19.703 2.479 1 96.94 48 TYR B CA 1
ATOM 1577 C C . TYR B 1 48 ? -6.027 19.75 1.552 1 96.94 48 TYR B C 1
ATOM 1579 O O . TYR B 1 48 ? -5.992 19.062 0.529 1 96.94 48 TYR B O 1
ATOM 1587 N N . HIS B 1 49 ? -5.047 20.469 1.902 1 96.75 49 HIS B N 1
ATOM 1588 C CA . HIS B 1 49 ? -3.871 20.656 1.059 1 96.75 49 HIS B CA 1
ATOM 1589 C C . HIS B 1 49 ? -3.055 19.375 0.971 1 96.75 49 HIS B C 1
ATOM 1591 O O . HIS B 1 49 ? -2.484 19.062 -0.078 1 96.75 49 HIS B O 1
ATOM 1597 N N . TRP B 1 50 ? -2.975 18.688 2.072 1 97.94 50 TRP B N 1
ATOM 1598 C CA . TRP B 1 50 ? -2.348 17.375 2.076 1 97.94 50 TRP B CA 1
ATOM 1599 C C . TRP B 1 50 ? -3.115 16.406 1.185 1 97.94 50 TRP B C 1
ATOM 1601 O O . TRP B 1 50 ? -2.521 15.695 0.367 1 97.94 50 TRP B O 1
ATOM 1611 N N . PHE B 1 51 ? -4.445 16.438 1.315 1 97.69 51 PHE B N 1
ATOM 1612 C CA . PHE B 1 51 ? -5.309 15.484 0.623 1 97.69 51 PHE B CA 1
ATOM 1613 C C . PHE B 1 51 ? -5.258 15.703 -0.885 1 97.69 51 PHE B C 1
ATOM 1615 O O . PHE B 1 51 ? -5.383 14.758 -1.661 1 97.69 51 PHE B O 1
ATOM 1622 N N . LEU B 1 52 ? -5.004 16.875 -1.326 1 95.25 52 LEU B N 1
ATOM 1623 C CA . LEU B 1 52 ? -4.859 17.156 -2.75 1 95.25 52 LEU B CA 1
ATOM 1624 C C . LEU B 1 52 ? -3.754 16.312 -3.365 1 95.25 52 LEU B C 1
ATOM 1626 O O . LEU B 1 52 ? -3.877 15.852 -4.504 1 95.25 52 LEU B O 1
ATOM 1630 N N . GLY B 1 53 ? -2.773 16.125 -2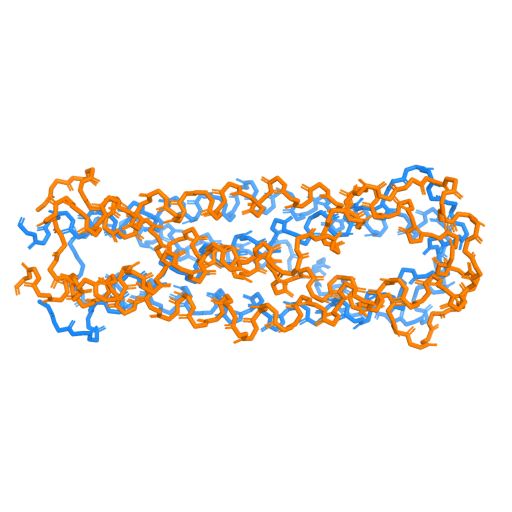.619 1 95.19 53 GLY B N 1
ATOM 1631 C CA . GLY B 1 53 ? -1.689 15.281 -3.082 1 95.19 53 GLY B CA 1
ATOM 1632 C C . GLY B 1 53 ? -1.978 13.797 -2.908 1 95.19 53 GLY B C 1
ATOM 1633 O O . GLY B 1 53 ? -1.796 13.016 -3.838 1 95.19 53 GLY B O 1
ATOM 1634 N N . PHE B 1 54 ? -2.488 13.523 -1.753 1 97.88 54 PHE B N 1
ATOM 1635 C CA . PHE B 1 54 ? -2.645 12.117 -1.377 1 97.88 54 PHE B CA 1
ATOM 1636 C C . PHE B 1 54 ? -3.736 11.453 -2.207 1 97.88 54 PHE B C 1
ATOM 1638 O O . PHE B 1 54 ? -3.66 10.258 -2.498 1 97.88 54 PHE B O 1
ATOM 1645 N N . ARG B 1 55 ? -4.758 12.195 -2.59 1 95.94 55 ARG B N 1
ATOM 1646 C CA . ARG B 1 55 ? -5.871 11.578 -3.295 1 95.94 55 ARG B CA 1
ATOM 1647 C C . ARG B 1 55 ? -5.422 11 -4.633 1 95.94 55 ARG B C 1
ATOM 1649 O O . ARG B 1 55 ? -6.117 10.164 -5.219 1 95.94 55 ARG B O 1
ATOM 1656 N N . ASN B 1 56 ? -4.285 11.383 -5.086 1 95.25 56 ASN B N 1
ATOM 1657 C CA . ASN B 1 56 ? -3.703 10.797 -6.289 1 95.25 56 ASN B CA 1
ATOM 1658 C C . ASN B 1 56 ? -3.273 9.352 -6.055 1 95.25 56 ASN B C 1
ATOM 1660 O O . ASN B 1 56 ? -2.938 8.641 -7.004 1 95.25 56 ASN B O 1
ATOM 1664 N N . ALA B 1 57 ? -3.277 8.867 -4.832 1 96 57 ALA B N 1
ATOM 1665 C CA . ALA B 1 57 ? -3.076 7.453 -4.535 1 96 57 ALA B CA 1
ATOM 1666 C C . ALA B 1 57 ? -4.07 6.582 -5.297 1 96 57 ALA B C 1
ATOM 1668 O O . ALA B 1 57 ? -3.844 5.387 -5.488 1 96 57 ALA B O 1
ATOM 1669 N N . VAL B 1 58 ? -5.145 7.207 -5.816 1 96.19 58 VAL B N 1
ATOM 1670 C CA . VAL B 1 58 ? -6.129 6.492 -6.621 1 96.19 58 VAL B CA 1
ATOM 1671 C C . VAL B 1 58 ? -5.473 5.969 -7.898 1 96.19 58 VAL B C 1
ATOM 1673 O O . VAL B 1 58 ? -5.867 4.926 -8.422 1 96.19 58 VAL B O 1
ATOM 1676 N N . TYR B 1 59 ? -4.449 6.574 -8.336 1 97.38 59 TYR B N 1
ATOM 1677 C CA . TYR B 1 59 ? -3.758 6.141 -9.539 1 97.38 59 TYR B CA 1
ATOM 1678 C C . TYR B 1 59 ? -2.877 4.93 -9.266 1 97.38 59 TYR B C 1
ATOM 1680 O O . TYR B 1 59 ? -2.387 4.281 -10.195 1 97.38 59 TYR B O 1
ATOM 1688 N N . LEU B 1 60 ? -2.627 4.605 -8.031 1 98.06 60 LEU B N 1
ATOM 1689 C CA . LEU B 1 60 ? -1.979 3.359 -7.637 1 98.06 60 LEU B CA 1
ATOM 1690 C C . LEU B 1 60 ? -3.008 2.252 -7.43 1 98.06 60 LEU B C 1
ATOM 1692 O O . LEU B 1 60 ? -2.826 1.132 -7.91 1 98.06 60 LEU B O 1
ATOM 1696 N N . SER B 1 61 ? -4.078 2.59 -6.773 1 97.31 61 SER B N 1
ATOM 1697 C CA . SER B 1 61 ? -5.074 1.6 -6.371 1 97.31 61 SER B CA 1
ATOM 1698 C C . SER B 1 61 ? -5.926 1.16 -7.555 1 97.31 61 SER B C 1
ATOM 1700 O O . SER B 1 61 ? -6.164 -0.034 -7.75 1 97.31 61 SER B O 1
ATOM 1702 N N . ALA B 1 62 ? -6.406 2.092 -8.375 1 97.06 62 ALA B N 1
ATOM 1703 C CA . ALA B 1 62 ? -7.371 1.793 -9.43 1 97.06 62 ALA B CA 1
ATOM 1704 C C . ALA B 1 62 ? -6.785 0.818 -10.445 1 97.06 62 ALA B C 1
ATOM 1706 O O . ALA B 1 62 ? -7.41 -0.193 -10.773 1 97.06 62 ALA B O 1
ATOM 1707 N N . PRO B 1 63 ? -5.59 1.029 -10.906 1 98.44 63 PRO B N 1
ATOM 1708 C CA . PRO B 1 63 ? -5.031 0.056 -11.852 1 98.44 63 PRO B CA 1
ATOM 1709 C C . PRO B 1 63 ? -4.898 -1.341 -11.25 1 98.44 63 PRO B C 1
ATOM 1711 O O . PRO B 1 63 ? -5.055 -2.34 -11.953 1 98.44 63 PRO B O 1
ATOM 1714 N N . CYS B 1 64 ? -4.578 -1.476 -9.969 1 98.69 64 CYS B N 1
ATOM 1715 C CA . CYS B 1 64 ? -4.488 -2.779 -9.32 1 98.69 64 CYS B CA 1
ATOM 1716 C C . CYS B 1 64 ? -5.84 -3.484 -9.32 1 98.69 64 CYS B C 1
ATOM 1718 O O . CYS B 1 64 ? -5.922 -4.672 -9.641 1 98.69 64 CYS B O 1
ATOM 1720 N N . HIS B 1 65 ? -6.898 -2.738 -9.008 1 98.56 65 HIS B N 1
ATOM 1721 C CA . HIS B 1 65 ? -8.227 -3.332 -8.984 1 98.56 65 HIS B CA 1
ATOM 1722 C C . HIS B 1 65 ? -8.68 -3.729 -10.391 1 98.56 65 HIS B C 1
ATOM 1724 O O . HIS B 1 65 ? -9.242 -4.809 -10.586 1 98.56 65 HIS B O 1
ATOM 1730 N N . ILE B 1 66 ? -8.438 -2.84 -11.32 1 98.56 66 ILE B N 1
ATOM 1731 C CA . ILE B 1 66 ? -8.828 -3.123 -12.703 1 98.56 66 ILE B CA 1
ATOM 1732 C C . ILE B 1 66 ? -8.078 -4.355 -13.203 1 98.56 66 ILE B C 1
ATOM 1734 O O . ILE B 1 66 ? -8.68 -5.258 -13.789 1 98.56 66 ILE B O 1
ATOM 1738 N N . THR B 1 67 ? -6.801 -4.434 -12.938 1 98.81 67 THR B N 1
ATOM 1739 C CA . THR B 1 67 ? -6 -5.586 -13.344 1 98.81 67 THR B CA 1
ATOM 1740 C C . THR B 1 67 ? -6.516 -6.859 -12.68 1 98.81 67 THR B C 1
ATOM 1742 O O . THR B 1 67 ? -6.66 -7.895 -13.336 1 98.81 67 THR B O 1
ATOM 1745 N N . THR B 1 68 ? -6.789 -6.77 -11.422 1 98.88 68 THR B N 1
ATOM 1746 C CA . THR B 1 68 ? -7.32 -7.918 -10.688 1 98.88 68 THR B CA 1
ATOM 1747 C C . THR B 1 68 ? -8.625 -8.398 -11.312 1 98.88 68 THR B C 1
ATOM 1749 O O . THR B 1 68 ? -8.797 -9.594 -11.57 1 98.88 68 THR B O 1
AT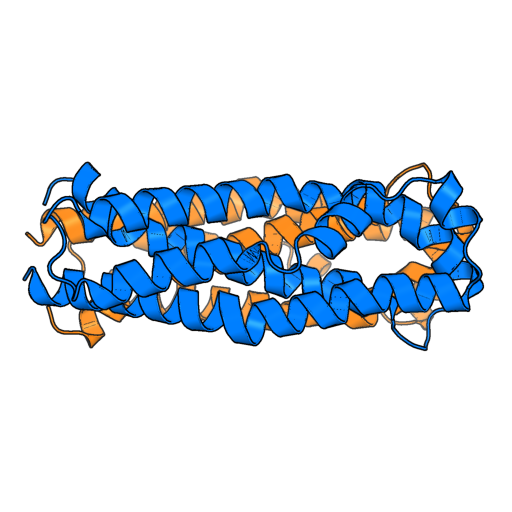OM 1752 N N . LEU B 1 69 ? -9.492 -7.488 -11.562 1 98.69 69 LEU B N 1
ATOM 1753 C CA . LEU B 1 69 ? -10.797 -7.82 -12.117 1 98.69 69 LEU B CA 1
ATOM 1754 C C . LEU B 1 69 ? -10.656 -8.5 -13.477 1 98.69 69 LEU B C 1
ATOM 1756 O O . LEU B 1 69 ? -11.227 -9.57 -13.703 1 98.69 69 LEU B O 1
ATOM 1760 N N . VAL B 1 70 ? -9.891 -7.934 -14.336 1 98.69 70 VAL B N 1
ATOM 1761 C CA . VAL B 1 70 ? -9.711 -8.445 -15.688 1 98.69 70 VAL B CA 1
ATOM 1762 C C . VAL B 1 70 ? -9.109 -9.844 -15.641 1 98.69 70 VAL B C 1
ATOM 1764 O O . VAL B 1 70 ? -9.609 -10.766 -16.281 1 98.69 70 VAL B O 1
ATOM 1767 N N . LEU B 1 71 ? -8.117 -10.039 -14.859 1 98.69 71 LEU B N 1
ATOM 1768 C CA . LEU B 1 71 ? -7.438 -11.328 -14.805 1 98.69 71 LEU B CA 1
ATOM 1769 C C . LEU B 1 71 ? -8.312 -12.383 -14.141 1 98.69 71 LEU B C 1
ATOM 1771 O O . LEU B 1 71 ? -8.289 -13.555 -14.523 1 98.69 71 LEU B O 1
ATOM 1775 N N . CYS B 1 72 ? -9.055 -12.008 -13.117 1 98.69 72 CYS B N 1
ATOM 1776 C CA . CYS B 1 72 ? -9.984 -12.961 -12.516 1 98.69 72 CYS B CA 1
ATOM 1777 C C . CYS B 1 72 ? -11.039 -13.391 -13.523 1 98.69 72 CYS B C 1
ATOM 1779 O O . CYS B 1 72 ? -11.406 -14.57 -13.578 1 98.69 72 CYS B O 1
ATOM 1781 N N . PHE B 1 73 ? -11.516 -12.477 -14.312 1 98.62 73 PHE B N 1
ATOM 1782 C CA . PHE B 1 73 ? -12.484 -12.812 -15.344 1 98.62 73 PHE B CA 1
ATOM 1783 C C . PHE B 1 73 ? -11.891 -13.781 -16.359 1 98.62 73 PHE B C 1
ATOM 1785 O O . PHE B 1 73 ? -12.531 -14.766 -16.734 1 98.62 73 PHE B O 1
ATOM 1792 N N . ILE B 1 74 ? -10.719 -13.523 -16.781 1 98.5 74 ILE B N 1
ATOM 1793 C CA . ILE B 1 74 ? -10.062 -14.398 -17.75 1 98.5 74 ILE B CA 1
ATOM 1794 C C . ILE B 1 74 ? -9.891 -15.789 -17.156 1 98.5 74 ILE B C 1
ATOM 1796 O O . ILE B 1 74 ? -10.18 -16.797 -17.797 1 98.5 74 ILE B O 1
ATOM 1800 N N . ASN B 1 75 ? -9.492 -15.891 -15.922 1 97.94 75 ASN B N 1
ATOM 1801 C CA . ASN B 1 75 ? -9.305 -17.188 -15.273 1 97.94 75 ASN B CA 1
ATOM 1802 C C . ASN B 1 75 ? -10.625 -17.938 -15.117 1 97.94 75 ASN B C 1
ATOM 1804 O O . ASN B 1 75 ? -10.664 -19.156 -15.242 1 97.94 75 ASN B O 1
ATOM 1808 N N . LEU B 1 76 ? -11.609 -17.188 -14.828 1 97.75 76 LEU B N 1
ATOM 1809 C CA . LEU B 1 76 ? -12.922 -17.797 -14.609 1 97.75 76 LEU B CA 1
ATOM 1810 C C . LEU B 1 76 ? -13.469 -18.375 -15.914 1 97.75 76 LEU B C 1
ATOM 1812 O O . LEU B 1 76 ? -14 -19.484 -15.922 1 97.75 76 LEU B O 1
ATOM 1816 N N . PHE B 1 77 ? -13.234 -17.75 -17 1 96.94 77 PHE B N 1
ATOM 1817 C CA . PHE B 1 77 ? -14.016 -18.109 -18.188 1 96.94 77 PHE B CA 1
ATOM 1818 C C . PHE B 1 77 ? -13.133 -18.766 -19.234 1 96.94 77 PHE B C 1
ATOM 1820 O O . PHE B 1 77 ? -13.641 -19.375 -20.188 1 96.94 77 PHE B O 1
ATOM 1827 N N . SER B 1 78 ? -11.898 -18.703 -19.141 1 93.19 78 SER B N 1
ATOM 1828 C CA . SER B 1 78 ? -11.016 -19.203 -20.188 1 93.19 78 SER B CA 1
ATOM 1829 C C . SER B 1 78 ? -10.836 -20.719 -20.094 1 93.19 78 SER B C 1
ATOM 1831 O O . SER B 1 78 ? -10.375 -21.359 -21.047 1 93.19 78 SER B O 1
ATOM 1833 N N . GLY B 1 79 ? -11.133 -21.344 -18.953 1 88.62 79 GLY B N 1
ATOM 1834 C CA . GLY B 1 79 ? -10.898 -22.766 -18.75 1 88.62 79 GLY B CA 1
ATOM 1835 C C . GLY B 1 79 ? -9.438 -23.094 -18.484 1 88.62 79 GLY B C 1
ATOM 1836 O O . GLY B 1 79 ? -9.062 -24.266 -18.422 1 88.62 79 GLY B O 1
ATOM 1837 N N . MET B 1 80 ? -8.68 -22.031 -18.312 1 86.5 80 MET B N 1
ATOM 1838 C CA . MET B 1 80 ? -7.242 -22.219 -18.156 1 86.5 80 MET B CA 1
ATOM 1839 C C . MET B 1 80 ? -6.898 -22.578 -16.719 1 86.5 80 MET B C 1
ATOM 1841 O O . MET B 1 80 ? -5.828 -23.125 -16.438 1 86.5 80 MET B O 1
ATOM 1845 N N . SER B 1 81 ? -7.797 -22.344 -15.836 1 91.94 81 SER B N 1
ATOM 1846 C CA . SER B 1 81 ? -7.508 -22.547 -14.422 1 91.94 81 SER B CA 1
ATOM 1847 C C . SER B 1 81 ? -8.133 -23.828 -13.906 1 91.94 81 SER B C 1
ATOM 1849 O O . SER B 1 81 ? -9.273 -24.156 -14.25 1 91.94 81 SER B O 1
ATOM 1851 N N . ASN B 1 82 ? -7.383 -24.484 -13.117 1 93.56 82 ASN B N 1
ATOM 1852 C CA . ASN B 1 82 ? -7.879 -25.703 -12.469 1 93.56 82 ASN B CA 1
ATOM 1853 C C . ASN B 1 82 ? -8.469 -25.391 -11.102 1 93.56 82 ASN B C 1
ATOM 1855 O O . ASN B 1 82 ? -8.805 -26.312 -10.344 1 93.56 82 ASN B O 1
ATOM 1859 N N . ALA B 1 83 ? -8.555 -24.156 -10.758 1 96.38 83 ALA B N 1
ATOM 1860 C CA . ALA B 1 83 ? -9.156 -23.75 -9.492 1 96.38 83 ALA B CA 1
ATOM 1861 C C . ALA B 1 83 ? -10.68 -23.828 -9.555 1 96.38 83 ALA B C 1
ATOM 1863 O O . ALA B 1 83 ? -11.266 -23.719 -10.641 1 96.38 83 ALA B O 1
ATOM 1864 N N . PRO B 1 84 ? -11.359 -24.109 -8.398 1 96.81 84 PRO B N 1
ATOM 1865 C CA . PRO B 1 84 ? -12.82 -23.969 -8.391 1 96.81 84 PRO B CA 1
ATOM 1866 C C . PRO B 1 84 ? -13.289 -22.609 -8.883 1 96.81 84 PRO B C 1
ATOM 1868 O O . PRO B 1 84 ? -12.781 -21.578 -8.438 1 96.81 84 PRO B O 1
ATOM 1871 N N . SER B 1 85 ? -14.266 -22.594 -9.711 1 97.69 85 SER B N 1
ATOM 1872 C CA . SER B 1 85 ? -14.758 -21.375 -10.32 1 97.69 85 SER B CA 1
ATOM 1873 C C . SER B 1 85 ? -15.281 -20.406 -9.266 1 97.69 85 SER B C 1
ATOM 1875 O O . SER B 1 85 ? -15.188 -19.188 -9.438 1 97.69 85 SER B O 1
ATOM 1877 N N . MET B 1 86 ? -15.758 -20.906 -8.195 1 98.31 86 MET B N 1
ATOM 1878 C CA . MET B 1 86 ? -16.344 -20.078 -7.152 1 98.31 86 MET B CA 1
ATOM 1879 C C . MET B 1 86 ? -15.297 -19.156 -6.539 1 98.31 86 MET B C 1
ATOM 1881 O O . MET B 1 86 ? -15.625 -18.062 -6.062 1 98.31 86 MET B O 1
ATOM 1885 N N . LEU B 1 87 ? -14.125 -19.516 -6.531 1 98.75 87 LEU B N 1
ATOM 1886 C CA . LEU B 1 87 ? -13.062 -18.672 -5.973 1 98.75 87 LEU B CA 1
ATOM 1887 C C . LEU B 1 87 ? -12.789 -17.469 -6.871 1 98.75 87 LEU B C 1
ATOM 1889 O O . LEU B 1 87 ? -12.633 -16.344 -6.387 1 98.75 87 LEU B O 1
ATOM 1893 N N . TRP B 1 88 ? -12.742 -17.703 -8.18 1 98.69 88 TRP B N 1
ATOM 1894 C CA . TRP B 1 88 ? -12.586 -16.594 -9.109 1 98.69 88 TRP B CA 1
ATOM 1895 C C . TRP B 1 88 ? -13.805 -15.68 -9.078 1 98.69 88 TRP B C 1
ATOM 1897 O O . TRP B 1 88 ? -13.672 -14.461 -9.148 1 98.69 88 TRP B O 1
ATOM 1907 N N . LEU B 1 89 ? -14.969 -16.25 -8.922 1 98.69 89 LEU B N 1
ATOM 1908 C CA . LEU B 1 89 ? -16.188 -15.453 -8.789 1 98.69 89 LEU B CA 1
ATOM 1909 C C . LEU B 1 89 ? -16.125 -14.594 -7.523 1 98.69 89 LEU B C 1
ATOM 1911 O O . LEU B 1 89 ? -16.484 -13.422 -7.551 1 98.69 89 LEU B O 1
ATOM 1915 N N . GLY B 1 90 ? -15.727 -15.211 -6.445 1 98.75 90 GLY B N 1
ATOM 1916 C CA . GLY B 1 90 ? -15.516 -14.438 -5.23 1 98.75 90 GLY B CA 1
ATOM 1917 C C . GLY B 1 90 ? -14.547 -13.281 -5.418 1 98.75 90 GLY B C 1
ATOM 1918 O O . GLY B 1 90 ? -14.82 -12.164 -4.988 1 98.75 90 GLY B O 1
ATOM 1919 N N . GLY B 1 91 ? -13.391 -13.555 -6.109 1 98.75 91 GLY B N 1
ATOM 1920 C CA . GLY B 1 91 ? -12.445 -12.5 -6.414 1 98.75 91 GLY B CA 1
ATOM 1921 C C . GLY B 1 91 ? -13.062 -11.352 -7.184 1 98.75 91 GLY B C 1
ATOM 1922 O O . GLY B 1 91 ? -12.836 -10.18 -6.855 1 98.75 91 GLY B O 1
ATOM 1923 N N . ILE B 1 92 ? -13.852 -11.656 -8.133 1 98.75 92 ILE B N 1
ATOM 1924 C CA . ILE B 1 92 ? -14.5 -10.648 -8.977 1 98.75 92 ILE B CA 1
ATOM 1925 C C . ILE B 1 92 ? -15.484 -9.836 -8.133 1 98.75 92 ILE B C 1
ATOM 1927 O O . ILE B 1 92 ? -15.438 -8.602 -8.133 1 98.75 92 ILE B O 1
ATOM 1931 N N . LEU B 1 93 ? -16.359 -10.492 -7.391 1 98.69 93 LEU B N 1
ATOM 1932 C CA . LEU B 1 93 ? -17.422 -9.836 -6.641 1 98.69 93 LEU B CA 1
ATOM 1933 C C . LEU B 1 93 ? -16.828 -8.914 -5.57 1 98.69 93 LEU B C 1
ATOM 1935 O O . LEU B 1 93 ? -17.266 -7.77 -5.43 1 98.69 93 LEU B O 1
ATOM 1939 N N . PHE B 1 94 ? -15.859 -9.43 -4.91 1 98.69 94 PHE B N 1
ATOM 1940 C CA . PHE B 1 94 ? -15.273 -8.625 -3.85 1 98.69 94 PHE B CA 1
ATOM 1941 C C . PHE B 1 94 ? -14.477 -7.461 -4.43 1 98.69 94 PHE B C 1
ATOM 1943 O O . PHE B 1 94 ? -14.461 -6.363 -3.867 1 98.69 94 PHE B O 1
ATOM 1950 N N . THR B 1 95 ? -13.758 -7.656 -5.551 1 98.25 95 THR B N 1
ATOM 1951 C CA . THR B 1 95 ? -13.031 -6.551 -6.172 1 98.25 95 THR B CA 1
ATOM 1952 C C . THR B 1 95 ? -13.992 -5.465 -6.645 1 98.25 95 THR B C 1
ATOM 1954 O O . THR B 1 95 ? -13.727 -4.277 -6.461 1 98.25 95 THR B O 1
ATOM 1957 N N . PHE B 1 96 ? -15.094 -5.84 -7.113 1 96.44 96 PHE B N 1
ATOM 1958 C CA . PHE B 1 96 ? -16.125 -4.887 -7.484 1 96.44 96 PHE B CA 1
ATOM 1959 C C . PHE B 1 96 ? -16.688 -4.184 -6.25 1 96.44 96 PHE B C 1
ATOM 1961 O O . PHE B 1 96 ? -17.031 -3.002 -6.301 1 96.44 96 PHE B O 1
ATOM 1968 N N . GLY B 1 97 ? -16.797 -4.902 -5.188 1 96.75 97 GLY B N 1
ATOM 1969 C CA . GLY B 1 97 ? -17.328 -4.379 -3.936 1 96.75 97 GLY B CA 1
ATOM 1970 C C . GLY B 1 97 ? -16.453 -3.287 -3.338 1 96.75 97 GLY B C 1
ATOM 1971 O O . GLY B 1 97 ? -16.922 -2.504 -2.506 1 96.75 97 GLY B O 1
ATOM 1972 N N . HIS B 1 98 ? -15.219 -3.178 -3.766 1 94.75 98 HIS B N 1
ATOM 1973 C CA . HIS B 1 98 ? -14.297 -2.18 -3.24 1 94.75 98 HIS B CA 1
ATOM 1974 C C . HIS B 1 98 ? -14.781 -0.766 -3.547 1 94.75 98 HIS B C 1
ATOM 1976 O O . HIS B 1 98 ? -14.406 0.187 -2.859 1 94.75 98 HIS B O 1
ATOM 1982 N N . MET B 1 99 ? -15.633 -0.58 -4.461 1 92.94 99 MET B N 1
ATOM 1983 C CA . MET B 1 99 ? -16.141 0.737 -4.84 1 92.94 99 MET B CA 1
ATOM 1984 C C . MET B 1 99 ? -17.188 1.221 -3.852 1 92.94 99 MET B C 1
ATOM 1986 O O . MET B 1 99 ? -17.531 2.406 -3.83 1 92.94 99 MET B O 1
ATOM 1990 N N . TYR B 1 100 ? -17.688 0.289 -3.098 1 90.12 100 TYR B N 1
ATOM 1991 C CA . TYR B 1 100 ? -18.734 0.65 -2.154 1 90.12 100 TYR B CA 1
ATOM 1992 C C . TYR B 1 100 ? -18.156 1.227 -0.874 1 90.12 100 TYR B C 1
ATOM 1994 O O . TYR B 1 100 ? -17.156 0.708 -0.348 1 90.12 100 TYR B O 1
ATOM 2002 N N . PRO B 1 101 ? -18.688 2.342 -0.25 1 91 101 PRO B N 1
ATOM 2003 C CA . PRO B 1 101 ? -19.812 3.1 -0.827 1 91 101 PRO B CA 1
ATOM 2004 C C . PRO B 1 101 ? -19.344 4.113 -1.872 1 91 101 PRO B C 1
ATOM 2006 O O . PRO B 1 101 ? -18.641 5.066 -1.543 1 91 101 PRO B O 1
ATOM 2009 N N . LEU B 1 102 ? -19.891 4.039 -2.965 1 90.88 102 LEU B N 1
ATOM 2010 C CA . LEU B 1 102 ? -19.406 4.797 -4.117 1 90.88 102 LEU B CA 1
ATOM 2011 C C . LEU B 1 102 ? -19.578 6.297 -3.893 1 90.88 102 LEU B C 1
ATOM 2013 O O . LEU B 1 102 ? -18.672 7.078 -4.16 1 90.88 102 LEU B O 1
ATOM 2017 N N . ARG B 1 103 ? -20.641 6.707 -3.311 1 92.31 103 ARG B N 1
ATOM 2018 C CA . ARG B 1 103 ? -20.938 8.125 -3.102 1 92.31 103 ARG B CA 1
ATOM 2019 C C . ARG B 1 103 ? -19.922 8.75 -2.146 1 92.31 103 ARG B C 1
ATOM 2021 O O . ARG B 1 103 ? -19.438 9.859 -2.389 1 92.31 103 ARG B O 1
ATOM 2028 N N . LEU B 1 104 ? -19.625 8.031 -1.166 1 94.12 104 LEU B N 1
ATOM 2029 C CA . LEU B 1 104 ? -18.656 8.547 -0.194 1 94.12 104 LEU B CA 1
ATOM 2030 C C . LEU B 1 104 ? -17.281 8.688 -0.819 1 94.12 104 LEU B C 1
ATOM 2032 O O . LEU B 1 104 ? -16.594 9.688 -0.603 1 94.12 104 LEU B O 1
ATOM 2036 N N . GLY B 1 105 ? -16.891 7.641 -1.524 1 94.06 105 GLY B N 1
ATOM 2037 C CA . GLY B 1 105 ? -15.617 7.727 -2.225 1 94.06 105 GLY B CA 1
ATOM 2038 C C . GLY B 1 105 ? -15.531 8.914 -3.166 1 94.06 105 GLY B C 1
ATOM 2039 O O . GLY B 1 105 ? -14.539 9.641 -3.17 1 94.06 105 GLY B O 1
ATOM 2040 N N . LEU B 1 106 ? -16.594 9.156 -3.873 1 94.69 106 LEU B N 1
ATOM 2041 C CA . LEU B 1 106 ? -16.625 10.266 -4.824 1 94.69 106 LEU B CA 1
ATOM 2042 C C . LEU B 1 106 ? -16.625 11.602 -4.098 1 94.69 106 LEU B C 1
ATOM 2044 O O . LEU B 1 106 ? -16.047 12.578 -4.574 1 94.69 106 LEU B O 1
ATOM 2048 N N . GLU B 1 107 ? -17.312 11.641 -3.004 1 95.69 107 GLU B N 1
ATOM 2049 C CA . GLU B 1 107 ? -17.312 12.852 -2.188 1 95.69 107 GLU B CA 1
ATOM 2050 C C . GLU B 1 107 ? -15.906 13.211 -1.732 1 95.69 107 GLU B C 1
ATOM 2052 O O . GLU B 1 107 ? -15.508 14.383 -1.782 1 95.69 107 GLU B O 1
ATOM 2057 N N . HIS B 1 108 ? -15.188 12.258 -1.276 1 96.25 108 HIS B N 1
ATOM 2058 C CA . HIS B 1 108 ? -13.82 12.508 -0.833 1 96.25 108 HIS B CA 1
ATOM 2059 C C . HIS B 1 108 ? -12.93 12.898 -2.004 1 96.25 108 HIS B C 1
ATOM 2061 O O . HIS B 1 108 ? -12.18 13.875 -1.922 1 96.25 108 HIS B O 1
ATOM 2067 N N . LEU B 1 109 ? -13.008 12.211 -3.068 1 95.38 109 LEU B N 1
ATOM 2068 C CA . LEU B 1 109 ? -12.156 12.477 -4.223 1 95.38 109 LEU B CA 1
ATOM 2069 C C . LEU B 1 109 ? -12.492 13.828 -4.844 1 95.38 109 LEU B C 1
ATOM 2071 O O . LEU B 1 109 ? -11.617 14.477 -5.43 1 95.38 109 LEU B O 1
ATOM 2075 N N . GLY B 1 110 ? -13.695 14.266 -4.715 1 96 110 GLY B N 1
ATOM 2076 C CA . GLY B 1 110 ? -14.148 15.508 -5.312 1 96 110 GLY B CA 1
ATOM 2077 C C . GLY B 1 110 ? -14.109 16.688 -4.355 1 96 110 GLY B C 1
ATOM 2078 O O . GLY B 1 110 ? -14.641 17.75 -4.656 1 96 110 GLY B O 1
ATOM 2079 N N . LEU B 1 111 ? -13.492 16.516 -3.264 1 97 111 LEU B N 1
ATOM 2080 C CA . LEU B 1 111 ? -13.422 17.578 -2.271 1 97 111 LEU B CA 1
ATOM 2081 C C . LEU B 1 111 ? -12.773 18.828 -2.861 1 97 111 LEU B C 1
ATOM 2083 O O . LEU B 1 111 ? -11.672 18.766 -3.406 1 97 111 LEU B O 1
ATOM 2087 N N . THR B 1 112 ? -13.445 19.953 -2.717 1 97.31 112 THR B N 1
ATOM 2088 C CA . THR B 1 112 ? -12.914 21.234 -3.162 1 97.31 112 THR B CA 1
ATOM 2089 C C . THR B 1 112 ? -12.461 22.078 -1.972 1 97.31 112 THR B C 1
ATOM 2091 O O . THR B 1 112 ? -12.875 21.828 -0.837 1 97.31 112 THR B O 1
ATOM 2094 N N . GLU B 1 113 ? -11.641 23.078 -2.27 1 96 113 GLU B N 1
ATOM 2095 C CA . GLU B 1 113 ? -11.188 23.969 -1.213 1 96 113 GLU B CA 1
ATOM 2096 C C . GLU B 1 113 ? -12.352 24.734 -0.59 1 96 113 GLU B C 1
ATOM 2098 O O . GLU B 1 113 ? -12.43 24.859 0.633 1 96 113 GLU B O 1
ATOM 2103 N N . LYS B 1 114 ? -13.258 25.219 -1.383 1 97.69 114 LYS B N 1
ATOM 2104 C CA . LYS B 1 114 ? -14.43 25.969 -0.916 1 97.69 114 LYS B CA 1
ATOM 2105 C C . LYS B 1 114 ? -15.273 25.109 0.034 1 97.69 114 LYS B C 1
ATOM 2107 O O . LYS B 1 114 ? -15.664 25.578 1.104 1 97.69 114 LYS B O 1
ATOM 2112 N N . ALA B 1 115 ? -15.5 23.891 -0.357 1 97.75 115 ALA B N 1
ATOM 2113 C CA . ALA B 1 115 ? -16.297 23 0.475 1 97.75 115 ALA B CA 1
ATOM 2114 C C . ALA B 1 115 ? -15.602 22.719 1.801 1 97.75 115 ALA B C 1
ATOM 2116 O O . ALA B 1 115 ? -16.25 22.625 2.848 1 97.75 115 ALA B O 1
ATOM 2117 N N . TRP B 1 116 ? -14.305 22.609 1.743 1 97.44 116 TRP B N 1
ATOM 2118 C CA . TRP B 1 116 ? -13.539 22.328 2.957 1 97.44 116 TRP B CA 1
ATOM 2119 C C . TRP B 1 116 ? -13.547 23.531 3.895 1 97.44 116 TRP B C 1
ATOM 2121 O O . TRP B 1 116 ? -13.781 23.375 5.098 1 97.44 116 TRP B O 1
ATOM 2131 N N . LYS B 1 117 ? -13.289 24.672 3.381 1 96.19 117 LYS B N 1
ATOM 2132 C CA . LYS B 1 117 ? -13.234 25.891 4.18 1 96.19 117 LYS B CA 1
A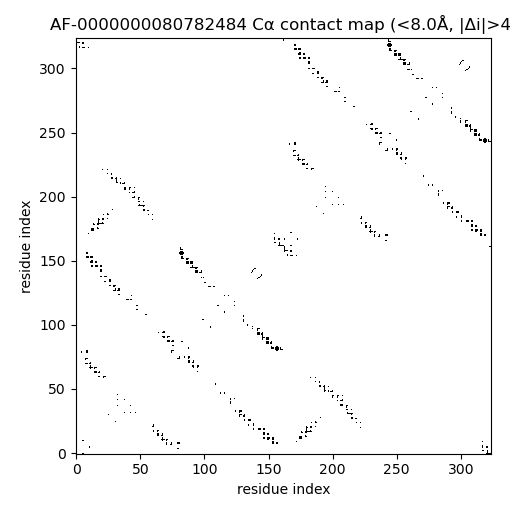TOM 2133 C C . LYS B 1 117 ? -14.578 26.172 4.84 1 96.19 117 LYS B C 1
ATOM 2135 O O . LYS B 1 117 ? -14.641 26.859 5.867 1 96.19 117 LYS B O 1
ATOM 2140 N N . ALA B 1 118 ? -15.617 25.688 4.25 1 97.75 118 ALA B N 1
ATOM 2141 C CA . ALA B 1 118 ? -16.953 25.906 4.785 1 97.75 118 ALA B CA 1
ATOM 2142 C C . ALA B 1 118 ? -17.234 25 5.98 1 97.75 118 ALA B C 1
ATOM 2144 O O . ALA B 1 118 ? -18.203 25.203 6.719 1 97.75 118 ALA B O 1
ATOM 2145 N N . LYS B 1 119 ? -16.438 24 6.199 1 97.5 119 LYS B N 1
ATOM 2146 C CA . LYS B 1 119 ? -16.625 23.062 7.305 1 97.5 119 LYS B CA 1
ATOM 2147 C C . LYS B 1 119 ? -16.031 23.609 8.594 1 97.5 119 LYS B C 1
ATOM 2149 O O . LYS B 1 119 ? -14.93 24.172 8.586 1 97.5 119 LYS B O 1
ATOM 2154 N N . SER B 1 120 ? -16.781 23.469 9.688 1 97.19 120 SER B N 1
ATOM 2155 C CA . SER B 1 120 ? -16.188 23.672 11 1 97.19 120 SER B CA 1
ATOM 2156 C C . SER B 1 120 ? -15.125 22.625 11.312 1 97.19 120 SER B C 1
ATOM 2158 O O . SER B 1 120 ? -14.992 21.641 10.586 1 97.19 120 SER B O 1
ATOM 2160 N N . THR B 1 121 ? -14.375 22.844 12.367 1 96.19 121 THR B N 1
ATOM 2161 C CA . THR B 1 121 ? -13.352 21.891 12.766 1 96.19 121 THR B CA 1
ATOM 2162 C C . THR B 1 121 ? -13.984 20.531 13.086 1 96.19 121 THR B C 1
ATOM 2164 O O . THR B 1 121 ? -13.422 19.484 12.75 1 96.19 121 THR B O 1
ATOM 2167 N N . ASP B 1 122 ? -15.156 20.547 13.711 1 96.5 122 ASP B N 1
ATOM 2168 C CA . ASP B 1 122 ? -15.852 19.312 14.031 1 96.5 122 ASP B CA 1
ATOM 2169 C C . ASP B 1 122 ? -16.328 18.594 12.766 1 96.5 122 ASP B C 1
ATOM 2171 O O . ASP B 1 122 ? -16.219 17.375 12.656 1 96.5 122 ASP B O 1
ATOM 2175 N N . GLU B 1 123 ? -16.859 19.344 11.828 1 97.88 123 GLU B N 1
ATOM 2176 C CA . GLU B 1 123 ? -17.312 18.781 10.562 1 97.88 123 GLU B CA 1
ATOM 2177 C C . GLU B 1 123 ? -16.156 18.219 9.758 1 97.88 123 GLU B C 1
ATOM 2179 O O . GLU B 1 123 ? -16.297 17.188 9.086 1 97.88 123 GLU B O 1
ATOM 2184 N N . GLY B 1 124 ? -15.055 18.922 9.789 1 97.5 124 GLY B N 1
ATOM 2185 C CA . GLY B 1 124 ? -13.852 18.406 9.141 1 97.5 124 GLY B CA 1
ATOM 2186 C C . GLY B 1 124 ? -13.375 17.094 9.727 1 97.5 124 GLY B C 1
ATOM 2187 O O . GLY B 1 124 ? -13.062 16.156 8.992 1 97.5 124 GLY B O 1
ATOM 2188 N N . TYR B 1 125 ? -13.344 17.078 11.039 1 97.56 125 TYR B N 1
ATOM 2189 C CA . TYR B 1 125 ? -12.977 15.844 11.719 1 97.56 125 TYR B CA 1
ATOM 2190 C C . TYR B 1 125 ? -13.898 14.703 11.32 1 97.56 125 TYR B C 1
ATOM 2192 O O . TYR B 1 125 ? -13.438 13.602 11 1 97.56 125 TYR B O 1
ATOM 2200 N N . ALA B 1 126 ? -15.188 14.953 11.281 1 98 126 ALA B N 1
ATOM 2201 C CA . ALA B 1 126 ? -16.172 13.938 10.914 1 98 126 ALA B CA 1
ATOM 2202 C C . ALA B 1 126 ? -15.984 13.492 9.469 1 98 126 ALA B C 1
ATOM 2204 O O . ALA B 1 126 ? -16.172 12.312 9.141 1 98 126 ALA B O 1
ATOM 2205 N N . PHE B 1 127 ? -15.719 14.43 8.633 1 98 127 PHE B N 1
ATOM 2206 C CA . PHE B 1 127 ? -15.477 14.125 7.227 1 98 127 PHE B CA 1
ATOM 2207 C C . PHE B 1 127 ? -14.305 13.164 7.074 1 98 127 PHE B C 1
ATOM 2209 O O . PHE B 1 127 ? -14.414 12.156 6.379 1 98 127 PHE B O 1
ATOM 2216 N N . VAL B 1 128 ? -13.203 13.445 7.754 1 98.12 128 VAL B N 1
ATOM 2217 C CA . VAL B 1 128 ? -12.023 12.578 7.707 1 98.12 128 VAL B CA 1
ATOM 2218 C C . VAL B 1 128 ? -12.359 11.211 8.289 1 98.12 128 VAL B C 1
ATOM 2220 O O . VAL B 1 128 ? -12.023 10.18 7.707 1 98.12 128 VAL B O 1
ATOM 2223 N N . LYS B 1 129 ? -13.047 11.203 9.383 1 98.44 129 LYS B N 1
ATOM 2224 C CA . LYS B 1 129 ? -13.414 9.969 10.062 1 98.44 129 LYS B CA 1
ATOM 2225 C C . LYS B 1 129 ? -14.312 9.102 9.188 1 98.44 129 LYS B C 1
ATOM 2227 O O . LYS B 1 129 ? -14.242 7.867 9.242 1 98.44 129 LYS B O 1
ATOM 2232 N N . SER B 1 130 ? -15.148 9.734 8.43 1 98.19 130 SER B N 1
ATOM 2233 C CA . SER B 1 130 ? -16.047 8.961 7.57 1 98.19 130 SER B CA 1
ATOM 2234 C C . SER B 1 130 ? -15.25 8.133 6.562 1 98.19 130 SER B C 1
ATOM 2236 O O . SER B 1 130 ? -15.633 7 6.25 1 98.19 130 SER B O 1
ATOM 2238 N N . PHE B 1 131 ? -14.219 8.688 6.016 1 97.44 131 PHE B N 1
ATOM 2239 C CA . PHE B 1 131 ? -13.352 7.922 5.133 1 97.44 131 PHE B CA 1
ATOM 2240 C C . PHE B 1 131 ? -12.734 6.738 5.875 1 97.44 131 PHE B C 1
ATOM 2242 O O . PHE B 1 131 ? -12.742 5.613 5.375 1 97.44 131 PHE B O 1
ATOM 2249 N N . VAL B 1 132 ? -12.18 6.977 7.012 1 98.25 132 VAL B N 1
ATOM 2250 C CA . VAL B 1 132 ? -11.477 5.969 7.801 1 98.25 132 VAL B CA 1
ATOM 2251 C C . VAL B 1 132 ? -12.43 4.832 8.156 1 98.25 132 VAL B C 1
ATOM 2253 O O . VAL B 1 132 ? -12.078 3.656 8.023 1 98.25 132 VAL B O 1
ATOM 2256 N N . ASP B 1 133 ? -13.633 5.215 8.547 1 98.19 133 ASP B N 1
ATOM 2257 C CA . ASP B 1 133 ? -14.633 4.219 8.914 1 98.19 133 ASP B CA 1
ATOM 2258 C C . ASP B 1 133 ? -15.031 3.369 7.707 1 98.19 133 ASP B C 1
ATOM 2260 O O . ASP B 1 133 ? -15.125 2.145 7.809 1 98.19 133 ASP B O 1
ATOM 2264 N N . ALA B 1 134 ? -15.234 3.998 6.629 1 97.5 134 ALA B N 1
ATOM 2265 C CA . ALA B 1 134 ? -15.617 3.266 5.422 1 97.5 134 ALA B CA 1
ATOM 2266 C C . ALA B 1 134 ? -14.469 2.381 4.938 1 97.5 134 ALA B C 1
ATOM 2268 O O . ALA B 1 134 ? -14.688 1.242 4.52 1 97.5 134 ALA B O 1
ATOM 2269 N N . ASN B 1 135 ? -13.297 2.855 5.012 1 97.75 135 ASN B N 1
ATOM 2270 C CA . ASN B 1 135 ? -12.141 2.137 4.5 1 97.75 135 ASN B CA 1
ATOM 2271 C C . ASN B 1 135 ? -11.852 0.881 5.316 1 97.75 135 ASN B C 1
ATOM 2273 O O . ASN B 1 135 ? -11.547 -0.174 4.758 1 97.75 135 ASN B O 1
ATOM 2277 N N . VAL B 1 136 ? -11.961 0.986 6.629 1 97.75 136 VAL B N 1
ATOM 2278 C CA . VAL B 1 136 ? -11.688 -0.195 7.441 1 97.75 136 VAL B CA 1
ATOM 2279 C C . VAL B 1 136 ? -12.766 -1.246 7.211 1 97.75 136 VAL B C 1
ATOM 2281 O O . VAL B 1 136 ? -12.492 -2.447 7.223 1 97.75 136 VAL B O 1
ATOM 2284 N N . ARG B 1 137 ? -13.984 -0.805 7.012 1 97 137 ARG B N 1
ATOM 2285 C CA . ARG B 1 137 ? -15.055 -1.74 6.676 1 97 137 ARG B CA 1
ATOM 2286 C C . ARG B 1 137 ? -14.773 -2.43 5.344 1 97 137 ARG B C 1
ATOM 2288 O O . ARG B 1 137 ? -14.922 -3.646 5.227 1 97 137 ARG B O 1
ATOM 2295 N N . ARG B 1 138 ? -14.328 -1.705 4.316 1 97.31 138 ARG B N 1
ATOM 2296 C CA . ARG B 1 138 ? -13.984 -2.266 3.014 1 97.31 138 ARG B CA 1
ATOM 2297 C C . ARG B 1 138 ? -12.797 -3.221 3.123 1 97.31 138 ARG B C 1
ATOM 2299 O O . ARG B 1 138 ? -12.812 -4.305 2.533 1 97.31 138 ARG B O 1
ATOM 2306 N N . LEU B 1 139 ? -11.836 -2.777 3.885 1 97.5 139 LEU B N 1
ATOM 2307 C CA . LEU B 1 139 ? -10.641 -3.592 4.082 1 97.5 139 LEU B CA 1
ATOM 2308 C C . LEU B 1 139 ? -11 -4.945 4.691 1 97.5 139 LEU B C 1
ATOM 2310 O O . LEU B 1 139 ? -10.516 -5.98 4.234 1 97.5 139 LEU B O 1
ATOM 2314 N N . THR B 1 140 ? -11.883 -4.934 5.668 1 97.75 140 THR B N 1
ATOM 2315 C CA . THR B 1 140 ? -12.156 -6.125 6.465 1 97.75 140 THR B CA 1
ATOM 2316 C C . THR B 1 140 ? -13.203 -7.004 5.785 1 97.75 140 THR B C 1
ATOM 2318 O O . THR B 1 140 ? -13.07 -8.234 5.766 1 97.75 140 THR B O 1
ATOM 2321 N N . PHE B 1 141 ? -14.18 -6.375 5.152 1 97.56 141 PHE B N 1
ATOM 2322 C CA . PHE B 1 141 ? -15.328 -7.156 4.715 1 97.56 141 PHE B CA 1
ATOM 2323 C C . PHE B 1 141 ? -15.312 -7.348 3.205 1 97.56 141 PHE B C 1
ATOM 2325 O O . PHE B 1 141 ? -16.047 -8.188 2.672 1 97.56 141 PHE B O 1
ATOM 2332 N N . VAL B 1 142 ? -14.461 -6.621 2.514 1 98.12 142 VAL B N 1
ATOM 2333 C CA . VAL B 1 142 ? -14.461 -6.707 1.058 1 98.12 142 VAL B CA 1
ATOM 2334 C C . VAL B 1 142 ? -13.07 -7.105 0.563 1 98.12 142 VAL B C 1
ATOM 2336 O O . VAL B 1 142 ? -12.891 -8.188 0.008 1 98.12 142 VAL B O 1
ATOM 2339 N N . ASP B 1 143 ? -12.086 -6.316 0.904 1 98.31 143 ASP B N 1
ATOM 2340 C CA . ASP B 1 143 ? -10.75 -6.512 0.35 1 98.31 143 ASP B CA 1
ATOM 2341 C C . ASP B 1 143 ? -10.117 -7.793 0.885 1 98.31 143 ASP B C 1
ATOM 2343 O O . ASP B 1 143 ? -9.516 -8.555 0.127 1 98.31 143 ASP B O 1
ATOM 2347 N N . PHE B 1 144 ? -10.258 -7.996 2.184 1 98.56 144 PHE B N 1
ATOM 2348 C CA . PHE B 1 144 ? -9.594 -9.141 2.795 1 98.56 144 PHE B CA 1
ATOM 2349 C C . PHE B 1 144 ? -10.211 -10.445 2.303 1 98.56 144 PHE B C 1
ATOM 2351 O O . PHE B 1 144 ? -9.508 -11.328 1.812 1 98.56 144 PHE B O 1
ATOM 2358 N N . PRO B 1 145 ? -11.492 -10.633 2.357 1 98.69 145 PRO B N 1
ATOM 2359 C CA . PRO B 1 145 ? -12.07 -11.867 1.82 1 98.69 145 PRO B CA 1
ATOM 2360 C C . PRO B 1 145 ? -11.812 -12.039 0.326 1 98.69 145 PRO B C 1
ATOM 2362 O O . PRO B 1 145 ? -11.609 -13.164 -0.142 1 98.69 145 PRO B O 1
ATOM 2365 N N . GLY B 1 146 ? -11.875 -10.969 -0.455 1 98.81 146 GLY B N 1
ATOM 2366 C CA . GLY B 1 146 ? -11.531 -11.055 -1.866 1 98.81 146 GLY B CA 1
ATOM 2367 C C . GLY B 1 146 ? -10.117 -11.531 -2.109 1 98.81 146 GLY B C 1
ATOM 2368 O O . GLY B 1 146 ? -9.883 -12.398 -2.955 1 98.81 146 GLY B O 1
ATOM 2369 N N . TRP B 1 147 ? -9.211 -11 -1.336 1 98.88 147 TRP B N 1
ATOM 2370 C CA . TRP B 1 147 ? -7.816 -11.414 -1.424 1 98.88 147 TRP B CA 1
ATOM 2371 C C . TRP B 1 147 ? -7.664 -12.891 -1.086 1 98.88 147 TRP B C 1
ATOM 2373 O O . TRP B 1 147 ? -6.934 -13.617 -1.763 1 98.88 147 TRP B O 1
ATOM 2383 N N . LEU B 1 148 ? -8.375 -13.391 -0.107 1 98.88 148 LEU B N 1
ATOM 2384 C CA . LEU B 1 148 ? -8.32 -14.797 0.27 1 98.88 148 LEU B CA 1
ATOM 2385 C C . LEU B 1 148 ? -8.844 -15.688 -0.856 1 98.88 148 LEU B C 1
ATOM 2387 O O . LEU B 1 148 ? -8.297 -16.75 -1.118 1 98.88 148 LEU B O 1
ATOM 2391 N N . CYS B 1 149 ? -9.922 -15.289 -1.49 1 98.88 149 CYS B N 1
ATOM 2392 C CA . CYS B 1 149 ? -10.43 -16.031 -2.633 1 98.88 149 CYS B CA 1
ATOM 2393 C C . CYS B 1 149 ? -9.375 -16.156 -3.723 1 98.88 149 CYS B C 1
ATOM 2395 O O . CYS B 1 149 ? -9.18 -17.234 -4.281 1 98.88 149 CYS B O 1
ATOM 2397 N N . ILE B 1 150 ? -8.711 -15.117 -3.953 1 98.88 150 ILE B N 1
ATOM 2398 C CA . ILE B 1 150 ? -7.734 -15.078 -5.039 1 98.88 150 ILE B CA 1
ATOM 2399 C C . ILE B 1 150 ? -6.504 -15.898 -4.66 1 98.88 150 ILE B C 1
ATOM 2401 O O . ILE B 1 150 ? -5.973 -16.656 -5.48 1 98.88 150 ILE B O 1
ATOM 2405 N N . VAL B 1 151 ? -6.047 -15.758 -3.416 1 98.81 151 VAL B N 1
ATOM 2406 C CA . VAL B 1 151 ? -4.949 -16.594 -2.939 1 98.81 151 VAL B CA 1
ATOM 2407 C C . VAL B 1 151 ? -5.305 -18.062 -3.117 1 98.81 151 VAL B C 1
ATOM 2409 O O . VAL B 1 151 ? -4.523 -18.828 -3.684 1 98.81 151 VAL B O 1
ATOM 2412 N N . ALA B 1 152 ? -6.465 -18.406 -2.664 1 98.81 152 ALA B N 1
ATOM 2413 C CA . ALA B 1 152 ? -6.898 -19.797 -2.768 1 98.81 152 ALA B CA 1
ATOM 2414 C C . ALA B 1 152 ? -6.977 -20.234 -4.227 1 98.81 152 ALA B C 1
ATOM 2416 O O . ALA B 1 152 ? -6.543 -21.344 -4.57 1 98.81 152 ALA B O 1
ATOM 2417 N N . ALA B 1 153 ? -7.508 -19.422 -5.047 1 98.62 153 ALA B N 1
ATOM 2418 C CA . ALA B 1 153 ? -7.648 -19.766 -6.461 1 98.62 153 ALA B CA 1
ATOM 2419 C C . ALA B 1 153 ? -6.285 -20 -7.105 1 98.62 153 ALA B C 1
ATOM 2421 O O . ALA B 1 153 ? -6.086 -20.984 -7.812 1 98.62 153 ALA B O 1
ATOM 2422 N N . VAL B 1 154 ? -5.348 -19.141 -6.863 1 98 154 VAL B N 1
ATOM 2423 C CA . VAL B 1 154 ? -4.023 -19.25 -7.465 1 98 154 VAL B CA 1
ATOM 2424 C C . VAL B 1 154 ? -3.303 -20.469 -6.922 1 98 154 VAL B C 1
ATOM 2426 O O . VAL B 1 154 ? -2.725 -21.25 -7.688 1 98 154 VAL B O 1
ATOM 2429 N N . VAL B 1 155 ? -3.402 -20.672 -5.629 1 97.62 155 VAL B N 1
ATOM 2430 C CA . VAL B 1 155 ? -2.676 -21.766 -4.992 1 97.62 155 VAL B CA 1
ATOM 2431 C C . VAL B 1 155 ? -3.271 -23.109 -5.426 1 97.62 155 VAL B C 1
ATOM 2433 O O . VAL B 1 155 ? -2.549 -24 -5.859 1 97.62 155 VAL B O 1
ATOM 2436 N N . LEU B 1 156 ? -4.559 -23.188 -5.398 1 97.44 156 LEU B N 1
ATOM 2437 C CA . LEU B 1 156 ? -5.199 -24.453 -5.75 1 97.44 156 LEU B CA 1
ATOM 2438 C C . LEU B 1 156 ? -5.098 -24.719 -7.25 1 97.44 156 LEU B C 1
ATOM 2440 O O . LEU B 1 156 ? -4.91 -25.859 -7.676 1 97.44 156 LEU B O 1
ATOM 2444 N N . GLY B 1 157 ? -5.242 -23.688 -8 1 95.31 157 GLY B N 1
ATOM 2445 C CA . GLY B 1 157 ? -5.07 -23.844 -9.438 1 95.31 157 GLY B CA 1
ATOM 2446 C C . GLY B 1 157 ? -3.695 -24.375 -9.812 1 95.31 157 GLY B C 1
ATOM 2447 O O . GLY B 1 157 ? -3.578 -25.297 -10.633 1 95.31 157 GLY B O 1
ATOM 2448 N N . ALA B 1 158 ? -2.717 -23.844 -9.211 1 92.88 158 ALA B N 1
ATOM 2449 C CA . ALA B 1 158 ? -1.342 -24.25 -9.492 1 92.88 158 ALA B CA 1
ATOM 2450 C C . ALA B 1 158 ? -1.067 -25.656 -8.945 1 92.88 158 ALA B C 1
ATOM 2452 O O . ALA B 1 158 ? -0.397 -26.453 -9.594 1 92.88 158 ALA B O 1
ATOM 2453 N N . ALA B 1 159 ? -1.585 -25.922 -7.777 1 92.56 159 ALA B N 1
ATOM 2454 C CA . ALA B 1 159 ? -1.357 -27.219 -7.148 1 92.56 159 ALA B CA 1
ATOM 2455 C C . ALA B 1 159 ? -2.004 -28.344 -7.953 1 92.56 159 ALA B C 1
ATOM 2457 O O . ALA B 1 159 ? -1.493 -29.453 -7.988 1 92.56 159 ALA B O 1
ATOM 2458 N N . ARG B 1 160 ? -3.068 -28.109 -8.68 1 90.12 160 ARG B N 1
ATOM 2459 C CA . ARG B 1 160 ? -3.812 -29.109 -9.43 1 90.12 160 ARG B CA 1
ATOM 2460 C C . ARG B 1 160 ? -3.283 -29.234 -10.852 1 90.12 160 ARG B C 1
ATOM 2462 O O . ARG B 1 160 ? -3.678 -30.141 -11.594 1 90.12 160 ARG B O 1
ATOM 2469 N N . SER B 1 161 ? -2.529 -28.312 -11.281 1 81.38 161 SER B N 1
ATOM 2470 C CA . SER B 1 161 ? -1.941 -28.375 -12.617 1 81.38 161 SER B CA 1
ATOM 2471 C C . SER B 1 161 ? -0.733 -29.297 -12.656 1 81.38 161 SER B C 1
ATOM 2473 O O . SER B 1 161 ? -0.298 -29.719 -13.727 1 81.38 161 SER B O 1
ATOM 2475 N N . ASN B 1 162 ? -0.083 -29.719 -11.609 1 66.19 162 ASN B N 1
ATOM 2476 C CA . ASN B 1 162 ? 1.062 -30.625 -11.57 1 66.19 162 ASN B CA 1
ATOM 2477 C C . ASN B 1 162 ? 0.651 -32.031 -11.141 1 66.19 162 ASN B C 1
ATOM 2479 O O . ASN B 1 162 ? -0.202 -32.188 -10.266 1 66.19 162 ASN B O 1
#

Nearest PDB structures (foldseek):
  7xgg-assembly2_D  TM=4.155E-01  e=2.907E-01  synthetic construct
  7xgf-assembly2_D  TM=3.865E-01  e=4.074E-01  synthetic construct
  5j5k-assembly1_A  TM=2.115E-01  e=3.237E+00  Aspergillus fumigatus Af293
  7sqc-assembly1_1X  TM=3.193E-01  e=6.671E+00  Chlamydomonas reinhardtii
  7xgg-assembly2_D  TM=4.366E-01  e=3.384E-01  synthetic construct

Secondary structure (DSSP, 8-state):
--HHHHHHHHHHHHHHHHHHHHHHHHHHHHHGGG-TTS-HHHHHHHHHHHHHHHGGGHHHHHHHHHHHHHHHHHHHHSS---S-HHHHHHHHHHHHHTT-SHHHHHHHHT--HHHHHTS-HHHHHHHHHHHHHHHHHHIIIIIHHHHHHHHHHHHHHHHHH-/--HHHHHHHHHHHHHHHHHHHHHHHHHHHHHGGG-TTS-HHHHHHHHHHHHHHHGGGHHHHHHHHHHHHHHHHHHHHSS---S-HHHHHHHHHHHHHTT-SHHHHHHHHT--HHHHHTS-HHHHHHHHHHHHHHHHHHIIIIIHHHHHHHHHHHHHHHHHH-

Foldseek 3Di:
DDPVLLCLLCVLLVLLVQLLVLLVVVLVVLVVLLDPVDDLVNSLVPVVVVLVVVLCSCVRNVVSLVSNQVSLVCQLPVPSFPFPSVLSVLLNVLSVVLCPVVVLNCCSSPDDPVNSVVDDSVRNSVNSVVVSVVSVCSSPPRSVSSSVSSVRRSVVRVVVVD/DDPVLLCLLCVLLVLLVQLLVLLVVVLVVLVVLLDPVDDLVNSLVPVVVVLVVVLCSCVRNVVSLVSNQVSLVCQLPVPSFPFPSVLSVLLNVLSVVLCPVVVLNVCSSPDDPVNSVPDDSVRSSVNSVVVSVVSVCSSVPRSVSSSVSSVRRSVVRVVVVD

Solvent-accessible surface area (backbone atoms only — not comparable to full-atom values): 15912 Å² total; per-residue (Å²): 73,54,58,68,59,32,42,48,57,48,42,34,40,30,26,36,30,20,30,46,28,36,54,53,50,46,40,38,54,60,42,15,70,67,39,82,81,40,52,58,67,37,49,62,67,32,47,66,48,29,43,67,46,34,58,54,52,49,71,60,36,50,57,22,46,52,51,22,40,54,30,28,50,48,43,53,70,66,69,78,47,64,29,65,56,65,26,31,49,40,25,36,53,21,54,60,46,61,54,56,63,50,67,60,55,50,51,61,74,62,62,46,70,69,64,53,71,69,42,51,58,67,53,45,52,50,54,55,45,50,53,37,55,50,45,52,49,32,44,63,70,19,42,46,54,16,41,50,23,35,47,48,27,38,34,45,16,54,19,63,66,84,71,54,58,69,58,33,43,46,57,48,42,35,38,29,26,37,29,20,30,46,30,35,53,52,49,47,42,38,54,60,43,15,70,67,38,82,83,42,52,59,67,38,50,61,67,31,47,64,49,30,42,67,46,33,59,55,52,49,73,60,35,49,56,21,48,52,51,21,40,54,32,28,50,46,42,54,68,66,70,78,46,66,30,63,57,67,27,31,49,40,25,38,54,22,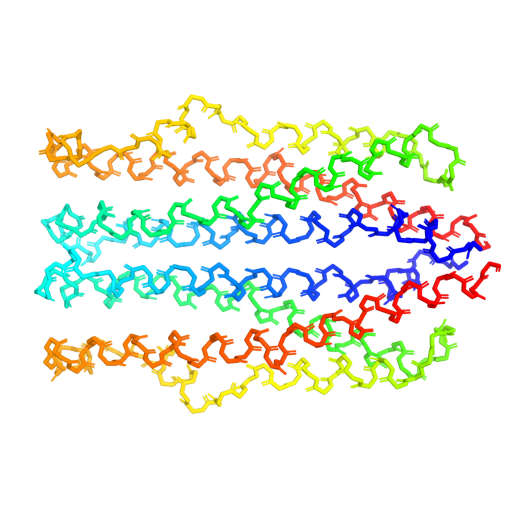56,60,46,60,52,54,60,51,66,59,54,49,51,62,73,61,61,46,71,69,64,53,70,69,42,49,57,68,53,46,51,50,56,54,46,51,52,38,54,49,45,53,50,32,45,62,71,19,42,45,54,15,42,51,24,36,49,49,27,38,33,45,17,54,20,64,66,84

Organism: Coccidioides immitis (strain RS) (NCBI:txid246410)